Protein AF-A0A172WFV2-F1 (afdb_monomer)

Organism: NCBI:txid1712654

Solvent-accessible surface area (backbone atoms only — not comparable to full-atom values): 12738 Å² total; per-residue (Å²): 132,65,70,70,59,56,52,52,51,51,51,51,45,55,50,48,55,51,51,24,52,50,29,42,50,51,17,50,52,41,37,54,49,29,55,52,52,41,52,53,44,52,54,52,38,52,53,46,53,53,48,44,52,52,50,52,51,52,48,53,52,52,52,50,53,54,58,61,46,54,65,48,51,56,54,46,53,52,48,54,53,54,50,52,52,49,51,54,49,51,54,49,50,44,54,50,28,54,48,48,28,50,52,19,51,51,47,27,53,54,19,49,54,42,28,54,51,15,58,71,52,43,83,83,12,51,71,52,26,57,52,18,50,50,47,26,52,53,16,52,52,43,31,52,52,25,47,52,52,40,58,51,49,52,54,53,52,62,60,48,52,66,54,52,54,53,56,58,52,47,57,54,52,50,52,50,53,55,51,51,53,53,52,49,52,52,50,52,54,52,43,53,52,48,54,50,51,43,53,52,41,54,52,51,45,53,52,35,54,51,45,37,51,50,18,54,51,32,40,54,48,22,56,50,42,53,53,50,46,53,51,50,53,49,51,49,53,50,52,53,52,51,46,53,51,54,52,51,57,57,64,73,75,111

Nearest PDB structures (foldseek):
  3ja6-assembly1_H  TM=7.918E-01  e=2.236E-08  Escherichia coli
  3zx6-assembly1_A  TM=4.125E-01  e=7.761E-07  Archaeoglobus fulgidus DSM 4304
  8c5v-assembly1_I  TM=5.162E-01  e=1.574E-05  Escherichia coli
  5nnv-assembly1_A  TM=5.892E-01  e=3.050E-03  Bacillus subtilis subsp. subtilis str. 168
  5xg2-assembly1_A  TM=3.521E-01  e=4.023E-02  Pyrococcus yayanosii CH1

InterPro domains:
  IPR004089 Methyl-accepting chemotaxis protein (MCP) signalling domain [PF00015] (81-206)
  IPR004089 Methyl-accepting chemotaxis protein (MCP) signalling domain [PS50111] (1-236)
  IPR004089 Methyl-accepting chemotaxis protein (MCP) signalling domain [SM00283] (4-240)
  IPR004090 Chemotaxis methyl-accepting receptor [PR00260] (99-126)
  IPR004090 Chemotaxis methyl-accepting receptor [PR00260] (128-157)
  IPR004090 Chemotaxis methyl-accepting receptor [PR00260] (175-204)

Structure (mmCIF, N/CA/C/O backbone):
data_AF-A0A172WFV2-F1
#
_entry.id   AF-A0A172WFV2-F1
#
loop_
_atom_site.group_PDB
_atom_site.id
_atom_site.type_symbol
_atom_site.label_atom_id
_atom_site.label_alt_id
_atom_site.label_comp_id
_atom_site.label_asym_id
_atom_site.label_entity_id
_atom_site.label_seq_id
_atom_site.pdbx_PDB_ins_code
_atom_site.Cartn_x
_atom_site.Cartn_y
_atom_site.Cartn_z
_atom_site.occupancy
_atom_site.B_iso_or_equiv
_atom_site.auth_seq_id
_atom_site.auth_comp_id
_atom_site.auth_asym_id
_atom_site.auth_atom_id
_atom_site.pdbx_PDB_model_num
ATOM 1 N N . MET A 1 1 ? 50.114 0.450 -76.246 1.00 56.53 1 MET A N 1
ATOM 2 C CA . MET A 1 1 ? 49.373 0.124 -74.987 1.00 56.53 1 MET A CA 1
ATOM 3 C C . MET A 1 1 ? 48.046 -0.605 -75.302 1.00 56.53 1 MET A C 1
ATOM 5 O O . MET A 1 1 ? 47.539 -0.381 -76.385 1.00 56.53 1 MET A O 1
ATOM 9 N N . ASN A 1 2 ? 47.486 -1.511 -74.472 1.00 68.94 2 ASN A N 1
ATOM 10 C CA . ASN A 1 2 ? 46.313 -2.347 -74.862 1.00 68.94 2 ASN A CA 1
ATOM 11 C C . ASN A 1 2 ? 44.978 -1.820 -74.273 1.00 68.94 2 ASN A C 1
ATOM 13 O O . ASN A 1 2 ? 44.903 -1.597 -73.063 1.00 68.94 2 ASN A O 1
ATOM 17 N N . ILE A 1 3 ? 43.932 -1.679 -75.107 1.00 79.12 3 ILE A N 1
ATOM 18 C CA . ILE A 1 3 ? 42.551 -1.228 -74.786 1.00 79.12 3 ILE A CA 1
ATOM 19 C C . ILE A 1 3 ? 42.017 -1.834 -73.480 1.00 79.12 3 ILE A C 1
ATOM 21 O O . ILE A 1 3 ? 41.390 -1.152 -72.671 1.00 79.12 3 ILE A O 1
ATOM 25 N N . ARG A 1 4 ? 42.363 -3.096 -73.216 1.00 80.94 4 ARG A N 1
ATOM 26 C CA . ARG A 1 4 ? 41.989 -3.839 -72.006 1.00 80.94 4 ARG A CA 1
ATOM 27 C C . ARG A 1 4 ? 42.354 -3.132 -70.689 1.00 80.94 4 ARG A C 1
ATOM 29 O O . ARG A 1 4 ? 41.661 -3.307 -69.690 1.00 80.94 4 ARG A O 1
ATOM 36 N N . ASN A 1 5 ? 43.435 -2.348 -70.652 1.00 82.00 5 ASN A N 1
ATOM 37 C CA . ASN A 1 5 ? 43.827 -1.590 -69.455 1.00 82.00 5 ASN A CA 1
ATOM 38 C C . ASN A 1 5 ? 42.960 -0.337 -69.256 1.00 82.00 5 ASN A C 1
ATOM 40 O O . ASN A 1 5 ? 42.629 -0.006 -68.118 1.00 82.00 5 ASN A O 1
ATOM 44 N N . ILE A 1 6 ? 42.552 0.318 -70.348 1.00 83.75 6 ILE A N 1
ATOM 45 C CA . ILE A 1 6 ? 41.630 1.463 -70.327 1.00 83.75 6 ILE A CA 1
ATOM 46 C C . ILE A 1 6 ? 40.243 0.999 -69.867 1.00 83.75 6 ILE A C 1
ATOM 48 O O . ILE A 1 6 ? 39.640 1.633 -69.004 1.00 83.75 6 ILE A O 1
ATOM 52 N N . GLU A 1 7 ? 39.768 -0.147 -70.361 1.00 85.25 7 GLU A N 1
ATOM 53 C CA . GLU A 1 7 ? 38.500 -0.747 -69.924 1.00 85.25 7 GLU A CA 1
ATOM 54 C C . GLU A 1 7 ? 38.506 -1.094 -68.432 1.00 85.25 7 GLU A C 1
ATOM 56 O O . GLU A 1 7 ? 37.572 -0.739 -67.712 1.00 85.25 7 GLU A O 1
ATOM 61 N N . LYS A 1 8 ? 39.579 -1.725 -67.932 1.00 87.62 8 LYS A N 1
ATOM 62 C CA . LYS A 1 8 ? 39.733 -2.021 -66.497 1.00 87.62 8 LYS A CA 1
ATOM 63 C C . LYS A 1 8 ? 39.726 -0.753 -65.642 1.00 87.62 8 LYS A C 1
ATOM 65 O O . LYS A 1 8 ? 39.035 -0.718 -64.626 1.00 87.62 8 LYS A O 1
ATOM 70 N N . ALA A 1 9 ? 40.461 0.283 -66.049 1.00 86.88 9 ALA A N 1
ATOM 71 C CA . ALA A 1 9 ? 40.500 1.555 -65.331 1.00 86.88 9 ALA A CA 1
ATOM 72 C C . ALA A 1 9 ? 39.132 2.261 -65.340 1.00 86.88 9 ALA A C 1
ATOM 74 O O . ALA A 1 9 ? 38.692 2.760 -64.306 1.00 86.88 9 ALA A O 1
ATOM 75 N N . SER A 1 10 ? 38.423 2.243 -66.473 1.00 88.75 10 SER A N 1
ATOM 76 C CA . SER A 1 10 ? 37.073 2.807 -66.601 1.00 88.75 10 SER A CA 1
ATOM 77 C C . SER A 1 10 ? 36.051 2.048 -65.746 1.00 88.75 10 SER A C 1
ATOM 79 O O . SER A 1 10 ? 35.245 2.659 -65.043 1.00 88.75 10 SER A O 1
ATOM 81 N N . SER A 1 11 ? 36.143 0.715 -65.700 1.00 90.81 11 SER A N 1
ATOM 82 C CA . SER A 1 11 ? 35.334 -0.113 -64.799 1.00 90.81 11 SER A CA 1
ATOM 83 C C . SER A 1 11 ? 35.618 0.192 -63.323 1.00 90.81 11 SER A C 1
ATOM 85 O O . SER A 1 11 ? 34.681 0.309 -62.532 1.00 90.81 11 SER A O 1
ATOM 87 N N . ALA A 1 12 ? 36.889 0.351 -62.938 1.00 88.81 12 ALA A N 1
ATOM 88 C CA . ALA A 1 12 ? 37.275 0.713 -61.573 1.00 88.81 12 ALA A CA 1
ATOM 89 C C . ALA A 1 12 ? 36.764 2.112 -61.181 1.00 88.81 12 ALA A C 1
ATOM 91 O O . ALA A 1 12 ? 36.244 2.288 -60.078 1.00 88.81 12 ALA A O 1
ATOM 92 N N . LEU A 1 13 ? 36.832 3.083 -62.101 1.00 92.25 13 LEU A N 1
ATOM 93 C CA . LEU A 1 13 ? 36.257 4.419 -61.930 1.00 92.25 13 LEU A CA 1
ATOM 94 C C . LEU A 1 13 ? 34.738 4.345 -61.715 1.00 92.25 13 LEU A C 1
ATOM 96 O O . LEU A 1 13 ? 34.218 4.929 -60.767 1.00 92.25 13 LEU A O 1
ATOM 100 N N . ALA A 1 14 ? 34.020 3.586 -62.547 1.00 91.38 14 ALA A N 1
ATOM 101 C CA . ALA A 1 14 ? 32.575 3.410 -62.408 1.00 91.38 14 ALA A CA 1
ATOM 102 C C . ALA A 1 14 ? 32.196 2.793 -61.050 1.00 91.38 14 ALA A C 1
ATOM 104 O O . ALA A 1 14 ? 31.242 3.238 -60.406 1.00 91.38 14 ALA A O 1
ATOM 105 N N . GLN A 1 15 ? 32.960 1.802 -60.580 1.00 92.25 15 GLN A N 1
ATOM 106 C CA . GLN A 1 15 ? 32.756 1.196 -59.266 1.00 92.25 15 GLN A CA 1
ATOM 107 C C . GLN A 1 15 ? 33.051 2.178 -58.123 1.00 92.25 15 GLN A C 1
ATOM 109 O O . GLN A 1 15 ? 32.252 2.284 -57.194 1.00 92.25 15 GLN A O 1
ATOM 114 N N . SER A 1 16 ? 34.147 2.937 -58.193 1.00 92.88 16 SER A N 1
ATOM 115 C CA . SER A 1 16 ? 34.485 3.938 -57.174 1.00 92.88 16 SER A CA 1
ATOM 116 C C . SER A 1 16 ? 33.446 5.066 -57.096 1.00 92.88 16 SER A C 1
ATOM 118 O O . SER A 1 16 ? 33.062 5.474 -55.997 1.00 92.88 16 SER A O 1
ATOM 120 N N . VAL A 1 17 ? 32.906 5.526 -58.231 1.00 93.25 17 VAL A N 1
ATOM 121 C CA . VAL A 1 17 ? 31.804 6.504 -58.252 1.00 93.25 17 VAL A CA 1
ATOM 122 C C . VAL A 1 17 ? 30.568 5.956 -57.531 1.00 93.25 17 VAL A C 1
ATOM 124 O O . VAL A 1 17 ? 29.958 6.684 -56.747 1.00 93.25 17 VAL A O 1
ATOM 127 N N . ARG A 1 18 ? 30.228 4.672 -57.726 1.00 92.31 18 ARG A N 1
ATOM 128 C CA . ARG A 1 18 ? 29.135 4.014 -56.983 1.00 92.31 18 ARG A CA 1
ATOM 129 C C . ARG A 1 18 ? 29.420 3.962 -55.479 1.00 92.31 18 ARG A C 1
ATOM 131 O O . ARG A 1 18 ? 28.548 4.325 -54.694 1.00 92.31 18 ARG A O 1
ATOM 138 N N . ILE A 1 19 ? 30.640 3.585 -55.080 1.00 92.31 19 ILE A N 1
ATOM 139 C CA . ILE A 1 19 ? 31.064 3.543 -53.668 1.00 92.31 19 ILE A CA 1
ATOM 140 C C . ILE A 1 19 ? 30.971 4.930 -53.022 1.00 92.31 19 ILE A C 1
ATOM 142 O O . ILE A 1 19 ? 30.481 5.040 -51.900 1.00 92.31 19 ILE A O 1
ATOM 146 N N . LYS A 1 20 ? 31.387 5.996 -53.720 1.00 94.25 20 LYS A N 1
ATOM 147 C CA . LYS A 1 20 ? 31.255 7.382 -53.243 1.00 94.25 20 LYS A CA 1
ATOM 148 C C . LYS A 1 20 ? 29.798 7.738 -52.954 1.00 94.25 20 LYS A C 1
ATOM 150 O O . LYS A 1 20 ? 29.507 8.262 -51.880 1.00 94.25 20 LYS A O 1
ATOM 155 N N . THR A 1 21 ? 28.905 7.503 -53.918 1.00 92.81 21 THR A N 1
ATOM 156 C CA . THR A 1 21 ? 27.480 7.837 -53.778 1.00 92.81 21 THR A CA 1
ATOM 157 C C . THR A 1 21 ? 26.866 7.073 -52.611 1.00 92.81 21 THR A C 1
ATOM 159 O O . THR A 1 21 ? 26.288 7.697 -51.727 1.00 92.81 21 THR A O 1
ATOM 162 N N . SER A 1 22 ? 27.106 5.761 -52.545 1.00 94.19 22 SER A N 1
ATOM 163 C CA . SER A 1 22 ? 26.646 4.917 -51.440 1.00 94.19 22 SER A CA 1
ATOM 164 C C . SER A 1 22 ? 27.211 5.371 -50.089 1.00 94.19 22 SER A C 1
ATOM 166 O O . SER A 1 22 ? 26.458 5.502 -49.136 1.00 94.19 22 SER A O 1
ATOM 168 N N . SER A 1 23 ? 28.499 5.723 -50.003 1.00 93.88 23 SER A N 1
ATOM 169 C CA . SER A 1 23 ? 29.115 6.206 -48.754 1.00 93.88 23 SER A CA 1
ATOM 170 C C . SER A 1 23 ? 28.521 7.536 -48.277 1.00 93.88 23 SER A C 1
ATOM 172 O O . SER A 1 23 ? 28.349 7.732 -47.074 1.00 93.88 23 SER A O 1
ATOM 174 N N . ARG A 1 24 ? 28.183 8.455 -49.198 1.00 94.06 24 ARG A N 1
ATOM 175 C CA . ARG A 1 24 ? 27.477 9.705 -48.855 1.00 94.06 24 ARG A CA 1
ATOM 176 C C . ARG A 1 24 ? 26.067 9.440 -48.351 1.00 94.06 24 ARG A C 1
ATOM 178 O O . ARG A 1 24 ? 25.656 10.061 -47.377 1.00 94.06 24 ARG A O 1
ATOM 185 N N . GLU A 1 25 ? 25.350 8.541 -49.010 1.00 95.00 25 GLU A N 1
ATOM 186 C CA . GLU A 1 25 ? 23.991 8.171 -48.628 1.00 95.00 25 GLU A CA 1
ATOM 187 C C . GLU A 1 25 ? 23.973 7.484 -47.257 1.00 95.00 25 GLU A C 1
ATOM 189 O O . GLU A 1 25 ? 23.263 7.935 -46.363 1.00 95.00 25 GLU A O 1
ATOM 194 N N . SER A 1 26 ? 24.850 6.499 -47.028 1.00 94.44 26 SER A N 1
ATOM 195 C CA . SER A 1 26 ? 25.011 5.849 -45.724 1.00 94.44 26 SER A CA 1
ATOM 19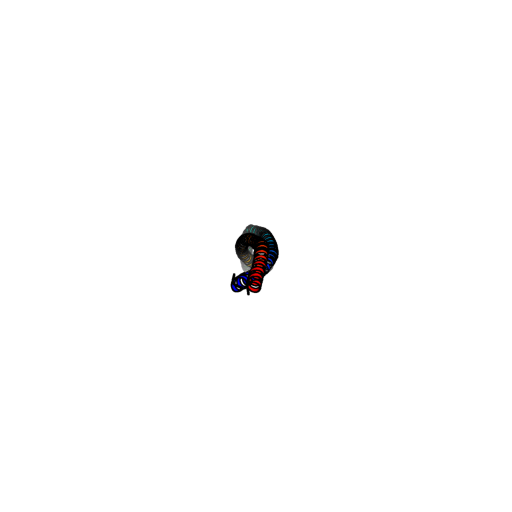6 C C . SER A 1 26 ? 25.416 6.832 -44.627 1.00 94.44 26 SER A C 1
ATOM 198 O O . SER A 1 26 ? 24.863 6.776 -43.537 1.00 94.44 26 SER A O 1
ATOM 200 N N . SER A 1 27 ? 26.341 7.758 -44.901 1.00 96.19 27 SER A N 1
ATOM 201 C CA . SER A 1 27 ? 26.727 8.807 -43.946 1.00 96.19 27 SER A CA 1
ATOM 202 C C . SER A 1 27 ? 25.530 9.664 -43.525 1.00 96.19 27 SER A C 1
ATOM 204 O O . SER A 1 27 ? 25.330 9.889 -42.333 1.00 96.19 27 SER A O 1
ATOM 206 N N . LYS A 1 28 ? 24.710 10.099 -44.490 1.00 95.25 28 LYS A N 1
ATOM 207 C CA . LYS A 1 28 ? 23.509 10.894 -44.219 1.00 95.25 28 LYS A CA 1
ATOM 208 C C . LYS A 1 28 ? 22.493 10.106 -43.387 1.00 95.25 28 LYS A C 1
ATOM 210 O O . LYS A 1 28 ? 22.051 10.611 -42.364 1.00 95.25 28 LYS A O 1
ATOM 215 N N . ILE A 1 29 ? 22.194 8.867 -43.786 1.00 95.56 29 ILE A N 1
ATOM 216 C CA . ILE A 1 29 ? 21.246 7.992 -43.080 1.00 95.56 29 ILE A CA 1
ATOM 217 C C . ILE A 1 29 ? 21.707 7.730 -41.643 1.00 95.56 29 ILE A C 1
ATOM 219 O O . ILE A 1 29 ? 20.910 7.848 -40.720 1.00 95.56 29 ILE A O 1
ATOM 223 N N . ILE A 1 30 ? 22.988 7.404 -41.434 1.00 95.56 30 ILE A N 1
ATOM 224 C CA . ILE A 1 30 ? 23.522 7.151 -40.088 1.00 95.56 30 ILE A CA 1
ATOM 225 C C . ILE A 1 30 ? 23.432 8.414 -39.231 1.00 95.56 30 ILE A C 1
ATOM 227 O O . ILE A 1 30 ? 23.053 8.306 -38.073 1.00 95.56 30 ILE A O 1
ATOM 231 N N . SER A 1 31 ? 23.746 9.590 -39.783 1.00 94.94 31 SER A N 1
ATOM 232 C CA . SER A 1 31 ? 23.660 10.853 -39.040 1.00 94.94 31 SER A CA 1
ATOM 233 C C . SER A 1 31 ? 22.222 11.182 -38.637 1.00 94.94 31 SER A C 1
ATOM 235 O O . SER A 1 31 ? 21.973 11.497 -37.480 1.00 94.94 31 SER A O 1
ATOM 237 N N . GLU A 1 32 ? 21.269 11.069 -39.566 1.00 94.19 32 GLU A N 1
ATOM 238 C CA . GLU A 1 32 ? 19.852 11.342 -39.293 1.00 94.19 32 GLU A CA 1
ATO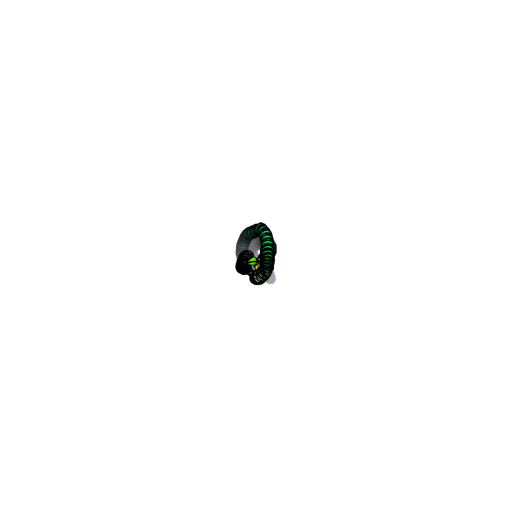M 239 C C . GLU A 1 32 ? 19.275 10.354 -38.269 1.00 94.19 32 GLU A C 1
ATOM 241 O O . GLU A 1 32 ? 18.600 10.765 -37.325 1.00 94.19 32 GLU A O 1
ATOM 246 N N . LEU A 1 33 ? 19.586 9.059 -38.405 1.00 94.12 33 LEU A N 1
ATOM 247 C CA . LEU A 1 33 ? 19.167 8.042 -37.438 1.00 94.12 33 LEU A CA 1
ATOM 248 C C . LEU A 1 33 ? 19.818 8.251 -36.069 1.00 94.12 33 LEU A C 1
ATOM 250 O O . LEU A 1 33 ? 19.138 8.116 -35.058 1.00 94.12 33 LEU A O 1
ATOM 254 N N . ALA A 1 34 ? 21.109 8.581 -36.016 1.00 94.38 34 ALA A N 1
ATOM 255 C CA . ALA A 1 34 ? 21.803 8.839 -34.760 1.00 94.38 34 ALA A CA 1
ATOM 256 C C . ALA A 1 34 ? 21.175 10.022 -34.014 1.00 94.38 34 ALA A C 1
ATOM 258 O O . ALA A 1 34 ? 20.891 9.908 -32.823 1.00 94.38 34 ALA A O 1
ATOM 259 N N . ASP A 1 35 ? 20.885 11.122 -34.708 1.00 92.25 35 ASP A N 1
ATOM 260 C CA . ASP A 1 35 ? 20.257 12.290 -34.092 1.00 92.25 35 ASP A CA 1
ATOM 261 C C . ASP A 1 35 ? 18.833 11.970 -33.600 1.00 92.25 35 ASP A C 1
ATOM 263 O O . ASP A 1 35 ? 18.474 12.322 -32.474 1.00 92.25 35 ASP A O 1
ATOM 267 N N . GLN A 1 36 ? 18.043 11.230 -34.389 1.00 94.12 36 GLN A N 1
ATOM 268 C CA . GLN A 1 36 ? 16.691 10.817 -34.000 1.00 94.12 36 GLN A CA 1
ATOM 269 C C . GLN A 1 36 ? 16.695 9.880 -32.782 1.00 94.12 36 GLN A C 1
ATOM 271 O O . GLN A 1 36 ? 15.946 10.107 -31.830 1.00 94.12 36 GLN A O 1
ATOM 276 N N . ILE A 1 37 ? 17.529 8.835 -32.796 1.00 93.56 37 ILE A N 1
ATOM 277 C CA . ILE A 1 37 ? 17.627 7.876 -31.689 1.00 93.56 37 ILE A CA 1
ATOM 278 C C . ILE A 1 37 ? 18.155 8.597 -30.442 1.00 93.56 37 ILE A C 1
ATOM 280 O O . ILE A 1 37 ? 17.588 8.437 -29.366 1.00 93.56 37 ILE A O 1
ATOM 284 N N . SER A 1 38 ? 19.174 9.456 -30.570 1.00 94.25 38 SER A N 1
ATOM 285 C CA . SER A 1 38 ? 19.693 10.220 -29.428 1.00 94.25 38 SER A CA 1
ATOM 286 C C . SER A 1 38 ? 18.614 11.094 -28.790 1.00 94.25 38 SER A C 1
ATOM 288 O O . SER A 1 38 ? 18.567 11.178 -27.565 1.00 94.25 38 SER A O 1
ATOM 290 N N . GLY A 1 39 ? 17.759 11.736 -29.591 1.00 92.94 39 GLY A N 1
ATOM 291 C CA . GLY A 1 39 ? 16.642 12.531 -29.080 1.00 92.94 39 GLY A CA 1
ATOM 292 C C . GLY A 1 39 ? 15.659 11.693 -28.262 1.00 92.94 39 GLY A C 1
ATOM 293 O O . GLY A 1 39 ? 15.339 12.062 -27.135 1.00 92.94 39 GLY A O 1
ATOM 294 N N . GLN A 1 40 ? 15.253 10.531 -28.786 1.00 94.69 40 GLN A N 1
ATOM 295 C CA . GLN A 1 40 ? 14.329 9.621 -28.096 1.00 94.69 40 GLN A CA 1
ATOM 296 C C . GLN A 1 40 ? 14.899 9.087 -26.777 1.00 94.69 40 GLN A C 1
ATOM 298 O O . GLN A 1 40 ? 14.190 9.036 -25.778 1.00 94.69 40 GLN A O 1
ATOM 303 N N . PHE A 1 41 ? 16.178 8.705 -26.752 1.00 94.44 41 PHE A N 1
ATOM 304 C CA . PHE A 1 41 ? 16.828 8.205 -25.537 1.00 94.44 41 PHE A CA 1
ATOM 305 C C . PHE A 1 41 ? 16.956 9.293 -24.462 1.00 94.44 41 PHE A C 1
ATOM 307 O O . PHE A 1 41 ? 16.733 9.023 -23.285 1.00 94.44 41 PHE A O 1
ATOM 314 N N . LEU A 1 42 ? 17.251 10.539 -24.850 1.00 93.31 42 LEU A N 1
ATOM 315 C CA . LEU A 1 42 ? 17.289 11.664 -23.910 1.00 93.31 42 LEU A CA 1
ATOM 316 C C . LEU A 1 42 ? 15.903 11.973 -23.328 1.00 93.31 42 LEU A C 1
ATOM 318 O O . LEU A 1 42 ? 15.784 12.172 -22.121 1.00 93.31 42 LEU A O 1
ATOM 322 N N . GLU A 1 43 ? 14.860 11.974 -24.161 1.00 95.44 43 GLU A N 1
ATOM 323 C CA . GLU A 1 43 ? 13.475 12.180 -23.720 1.00 95.44 43 GLU A CA 1
ATOM 324 C C . GLU A 1 43 ? 13.010 11.058 -22.778 1.00 95.44 43 GLU A C 1
ATOM 326 O O . GLU A 1 43 ? 12.479 11.329 -21.699 1.00 95.44 43 GLU A O 1
ATOM 331 N N . ASN A 1 44 ? 13.289 9.799 -23.130 1.00 95.06 44 ASN A N 1
ATOM 332 C CA . ASN A 1 44 ? 13.012 8.651 -22.270 1.00 95.06 44 ASN A CA 1
ATOM 333 C C . ASN A 1 44 ? 13.742 8.757 -20.928 1.00 95.06 44 ASN A C 1
ATOM 335 O O . ASN A 1 44 ? 13.134 8.515 -19.886 1.00 95.06 44 ASN A O 1
ATOM 339 N N . ASN A 1 45 ? 15.018 9.151 -20.933 1.00 95.44 45 ASN A N 1
ATOM 340 C CA . ASN A 1 45 ? 15.788 9.288 -19.701 1.00 95.44 45 ASN A CA 1
ATOM 341 C C . ASN A 1 45 ? 15.226 10.399 -18.796 1.00 95.44 45 ASN A C 1
ATOM 343 O O . ASN A 1 45 ? 15.110 10.213 -17.587 1.00 95.44 45 ASN A O 1
ATOM 347 N N . MET A 1 46 ? 14.786 11.524 -19.374 1.00 95.81 46 MET A N 1
ATOM 348 C CA . MET A 1 46 ? 14.097 12.577 -18.617 1.00 95.81 46 MET A CA 1
ATOM 349 C C . MET A 1 46 ? 12.812 12.064 -17.952 1.00 95.81 46 MET A C 1
ATOM 351 O O . MET A 1 46 ? 12.592 12.337 -16.773 1.00 95.81 46 MET A O 1
ATOM 355 N N . MET A 1 47 ? 11.994 11.283 -18.668 1.00 97.00 47 MET A N 1
ATOM 356 C CA . MET A 1 47 ? 10.785 10.675 -18.095 1.00 97.00 47 MET A CA 1
ATOM 357 C C . MET A 1 47 ? 11.105 9.673 -16.977 1.00 97.00 47 MET A C 1
ATOM 359 O O . MET A 1 47 ? 10.381 9.606 -15.984 1.00 97.00 47 MET A O 1
ATOM 363 N N . ILE A 1 48 ? 12.180 8.891 -17.114 1.00 96.88 48 ILE A N 1
ATOM 364 C CA . ILE A 1 48 ? 12.624 7.950 -16.074 1.00 96.88 48 ILE A CA 1
ATOM 365 C C . ILE A 1 48 ? 13.015 8.705 -14.802 1.00 96.88 48 ILE A C 1
ATOM 367 O O . ILE A 1 48 ? 12.537 8.351 -13.725 1.00 96.88 48 ILE A O 1
ATOM 371 N N . ILE A 1 49 ? 13.818 9.765 -14.923 1.00 95.88 49 ILE A N 1
ATOM 372 C CA . ILE A 1 49 ? 14.230 10.598 -13.784 1.00 95.88 49 ILE A CA 1
ATOM 373 C C . ILE A 1 49 ? 13.004 11.215 -13.097 1.00 95.88 49 ILE A C 1
ATOM 375 O O . ILE A 1 49 ? 12.873 11.121 -11.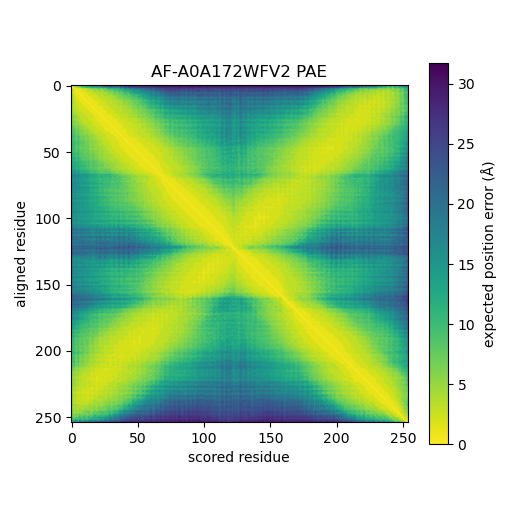877 1.00 95.88 49 ILE A O 1
ATOM 379 N N . GLU A 1 50 ? 12.060 11.763 -13.867 1.00 97.19 50 GLU A N 1
ATOM 380 C CA . GLU A 1 50 ? 10.810 12.307 -13.320 1.00 97.19 50 GLU A CA 1
ATOM 381 C C . GLU A 1 50 ? 9.993 11.233 -12.575 1.00 97.19 50 GLU A C 1
ATOM 383 O O . GLU A 1 50 ? 9.435 11.487 -11.503 1.00 97.19 50 GLU A O 1
ATOM 388 N N . ASN A 1 51 ? 9.930 10.009 -13.106 1.00 96.44 51 ASN A N 1
ATOM 389 C CA . ASN A 1 51 ? 9.244 8.899 -12.447 1.00 96.44 51 ASN A CA 1
ATOM 390 C C . ASN A 1 51 ? 9.937 8.483 -11.143 1.00 96.44 51 ASN A C 1
ATOM 392 O O . ASN A 1 51 ? 9.245 8.223 -10.158 1.00 96.44 51 ASN A O 1
ATOM 396 N N . ILE A 1 52 ? 11.272 8.462 -11.098 1.00 96.44 52 ILE A N 1
ATOM 397 C CA . ILE A 1 52 ? 12.036 8.195 -9.868 1.00 96.44 52 ILE A CA 1
ATOM 398 C C . ILE A 1 52 ? 11.725 9.259 -8.806 1.00 96.44 52 ILE A C 1
ATOM 400 O O . ILE A 1 52 ? 11.473 8.920 -7.648 1.00 96.44 52 ILE A O 1
ATOM 404 N N . GLU A 1 53 ? 11.678 10.540 -9.184 1.00 96.19 53 GLU A N 1
ATOM 405 C CA . GLU A 1 53 ? 11.316 11.627 -8.266 1.00 96.19 53 GLU A CA 1
ATOM 406 C C . GLU A 1 53 ? 9.890 11.466 -7.718 1.00 96.19 53 GLU A C 1
ATOM 408 O O . GLU A 1 53 ? 9.677 11.554 -6.503 1.00 96.19 53 GLU A O 1
ATOM 413 N N . LYS A 1 54 ? 8.918 11.153 -8.586 1.00 96.00 54 LYS A N 1
ATOM 414 C CA . LYS A 1 54 ? 7.529 10.883 -8.179 1.00 96.00 54 LYS A CA 1
ATOM 415 C C . LYS A 1 54 ? 7.432 9.691 -7.229 1.00 96.00 54 LYS A C 1
ATOM 417 O O . LYS A 1 54 ? 6.766 9.791 -6.199 1.00 96.00 54 LYS A O 1
ATOM 422 N N . LEU A 1 55 ? 8.111 8.581 -7.530 1.00 95.94 55 LEU A N 1
ATOM 423 C CA . LEU A 1 55 ? 8.144 7.407 -6.651 1.00 95.94 55 LEU A CA 1
ATOM 424 C C . LEU A 1 55 ? 8.779 7.740 -5.300 1.00 95.94 55 LEU A C 1
ATOM 426 O O . LEU A 1 55 ? 8.253 7.341 -4.264 1.00 95.94 55 LEU A O 1
ATOM 430 N N . SER A 1 56 ? 9.856 8.528 -5.287 1.00 94.94 56 SER A N 1
ATOM 431 C CA . SER A 1 56 ? 10.495 9.006 -4.058 1.00 94.94 56 SER A CA 1
ATOM 432 C C . SER A 1 56 ? 9.542 9.826 -3.185 1.00 94.94 56 SER A C 1
ATOM 434 O O . SER A 1 56 ? 9.464 9.614 -1.968 1.00 94.94 56 SER A O 1
ATOM 436 N N . GLN A 1 57 ? 8.746 10.710 -3.795 1.00 95.88 57 GLN A N 1
ATOM 437 C CA . GLN A 1 57 ? 7.720 11.463 -3.078 1.00 95.88 57 GLN A CA 1
ATOM 438 C C . GLN A 1 57 ? 6.636 10.543 -2.499 1.00 95.88 57 GLN A C 1
ATOM 440 O O . GLN A 1 57 ? 6.344 10.635 -1.304 1.00 95.88 57 GLN A O 1
ATOM 445 N N . VAL A 1 58 ? 6.090 9.626 -3.304 1.00 94.94 58 VAL A N 1
ATOM 446 C CA . VAL A 1 58 ? 5.075 8.660 -2.851 1.00 94.94 58 VAL A CA 1
ATOM 447 C C . VAL A 1 58 ? 5.615 7.811 -1.700 1.00 94.94 58 VAL A C 1
ATOM 449 O O . VAL A 1 58 ? 4.964 7.695 -0.666 1.00 94.94 58 VAL A O 1
ATOM 452 N N . MET A 1 59 ? 6.840 7.289 -1.807 1.00 94.62 59 MET A N 1
ATOM 453 C CA . MET A 1 59 ? 7.480 6.526 -0.728 1.00 94.62 59 MET A CA 1
ATOM 454 C C . MET A 1 59 ? 7.574 7.322 0.573 1.00 94.62 59 MET A C 1
ATOM 456 O O . MET A 1 59 ? 7.359 6.774 1.655 1.00 94.62 59 MET A O 1
ATOM 460 N N . LYS A 1 60 ? 7.905 8.614 0.492 1.00 94.56 60 LYS A N 1
ATOM 461 C CA . LYS A 1 60 ? 7.991 9.485 1.667 1.00 94.56 60 LYS A CA 1
ATOM 462 C C . LYS A 1 60 ? 6.626 9.670 2.330 1.00 94.56 60 LYS A C 1
ATOM 464 O O . LYS A 1 60 ? 6.543 9.628 3.559 1.00 94.56 60 LYS A O 1
ATOM 469 N N . GLU A 1 61 ? 5.576 9.857 1.537 1.00 95.00 61 GLU A N 1
ATOM 470 C CA . GLU A 1 61 ? 4.199 9.970 2.027 1.00 95.00 61 GLU A CA 1
ATOM 471 C C . GLU A 1 61 ? 3.723 8.660 2.668 1.00 95.00 61 GLU A C 1
ATOM 473 O O . GLU A 1 61 ? 3.223 8.684 3.793 1.00 95.00 61 GLU A O 1
ATOM 478 N N . LEU A 1 62 ? 3.974 7.513 2.029 1.00 93.88 62 LEU A N 1
ATOM 479 C CA . LEU A 1 62 ? 3.606 6.198 2.561 1.00 93.88 62 LEU A CA 1
ATOM 480 C C . LEU A 1 62 ? 4.352 5.858 3.856 1.00 93.88 62 LEU A C 1
ATOM 482 O O . LEU A 1 62 ? 3.734 5.409 4.820 1.00 93.88 62 LEU A O 1
ATOM 486 N N . LYS A 1 63 ? 5.663 6.128 3.931 1.00 92.62 63 LYS A N 1
ATOM 487 C CA . LYS A 1 63 ? 6.436 5.946 5.171 1.00 92.62 63 LYS A CA 1
ATOM 488 C C . LYS A 1 63 ? 5.909 6.826 6.295 1.00 92.62 63 LYS A C 1
ATOM 490 O O . LYS A 1 63 ? 5.789 6.369 7.429 1.00 92.62 63 LYS A O 1
ATOM 495 N N . ARG A 1 64 ? 5.582 8.086 5.998 1.00 93.38 64 ARG A N 1
ATOM 496 C CA . ARG A 1 64 ? 4.988 8.989 6.987 1.00 93.38 64 ARG A CA 1
ATOM 497 C C . ARG A 1 64 ? 3.656 8.447 7.493 1.00 93.38 64 ARG A C 1
ATOM 499 O O . ARG A 1 64 ? 3.475 8.362 8.703 1.00 93.38 64 ARG A O 1
ATOM 506 N N . PHE A 1 65 ? 2.773 8.046 6.584 1.00 91.19 65 PHE A N 1
ATOM 507 C CA . PHE A 1 65 ? 1.496 7.431 6.925 1.00 91.19 65 PHE A CA 1
ATOM 508 C C . PHE A 1 65 ? 1.695 6.202 7.825 1.00 91.19 65 PHE A C 1
ATOM 510 O O . PHE A 1 65 ? 1.106 6.125 8.898 1.00 91.19 65 PHE A O 1
ATOM 517 N N . GLN A 1 66 ? 2.607 5.294 7.468 1.00 89.94 66 GLN A N 1
ATOM 518 C CA . GLN A 1 66 ? 2.917 4.107 8.270 1.00 89.94 66 GLN A CA 1
ATOM 519 C C . GLN A 1 66 ? 3.406 4.459 9.689 1.00 89.94 66 GLN A C 1
ATOM 521 O O . GLN A 1 66 ? 2.975 3.846 10.667 1.00 89.94 66 GLN A O 1
ATOM 526 N N . MET A 1 67 ? 4.269 5.473 9.828 1.00 89.88 67 MET A N 1
ATOM 527 C CA . MET A 1 67 ? 4.738 5.940 11.139 1.00 89.88 67 MET A CA 1
ATOM 528 C C . MET A 1 67 ? 3.618 6.541 11.995 1.00 89.88 67 MET A C 1
ATOM 530 O O . MET A 1 67 ? 3.659 6.410 13.217 1.00 89.88 67 MET A O 1
ATOM 534 N N . GLU A 1 68 ? 2.620 7.188 11.388 1.00 90.69 68 GLU A N 1
ATOM 535 C CA . GLU A 1 68 ? 1.472 7.761 12.106 1.00 90.69 68 GLU A CA 1
ATOM 536 C C . GLU A 1 68 ? 0.557 6.669 12.702 1.00 90.69 68 GLU A C 1
ATOM 538 O O . GLU A 1 68 ? -0.045 6.879 13.761 1.00 90.69 68 GLU A O 1
ATOM 543 N N . PHE A 1 69 ? 0.522 5.474 12.099 1.00 89.38 69 PHE A N 1
ATOM 544 C CA . PHE A 1 69 ? -0.245 4.330 12.606 1.00 89.38 69 PHE A CA 1
ATOM 545 C C . PHE A 1 69 ? 0.387 3.640 13.816 1.00 89.38 69 PHE A C 1
ATOM 547 O O . PHE A 1 69 ? -0.332 3.112 14.663 1.00 89.38 69 PHE A O 1
ATOM 554 N N . LEU A 1 70 ? 1.712 3.674 13.960 1.00 86.56 70 LEU A N 1
ATOM 555 C CA . LEU A 1 70 ? 2.398 3.005 15.068 1.00 86.56 70 LEU A CA 1
ATOM 556 C C . LEU A 1 70 ? 1.909 3.461 16.465 1.00 86.56 70 LEU A C 1
ATOM 558 O O . LEU A 1 70 ? 1.492 2.611 17.257 1.00 86.56 70 LEU A O 1
ATOM 562 N N . PRO A 1 71 ? 1.872 4.769 16.795 1.00 91.19 71 PRO A N 1
ATOM 563 C CA . PRO A 1 71 ? 1.331 5.219 18.076 1.00 91.19 71 PRO A CA 1
ATOM 564 C C . PRO A 1 71 ? -0.196 5.063 18.161 1.00 91.19 71 PRO A C 1
ATOM 566 O O . PRO A 1 71 ? -0.747 5.017 19.261 1.00 91.19 71 PRO A O 1
ATOM 569 N N . PHE A 1 72 ? -0.901 4.993 17.028 1.00 90.06 72 PHE A N 1
ATOM 570 C CA . PHE A 1 72 ? -2.336 4.710 17.005 1.00 90.06 72 PHE A CA 1
ATOM 571 C C . PHE A 1 72 ? -2.627 3.268 17.442 1.00 90.06 72 PHE A C 1
ATOM 573 O O . PHE A 1 72 ? -3.470 3.083 18.318 1.00 90.06 72 PHE A O 1
ATOM 580 N N . PHE A 1 73 ? -1.877 2.277 16.945 1.00 89.44 73 PHE A N 1
ATOM 581 C CA . PHE A 1 73 ? -1.989 0.884 17.393 1.00 89.44 73 PHE A CA 1
ATOM 582 C C . PHE A 1 73 ? -1.734 0.736 18.893 1.00 89.44 73 PHE A C 1
ATOM 584 O O . PHE A 1 73 ? -2.516 0.083 19.575 1.00 89.44 73 PHE A O 1
ATOM 591 N N . GLN A 1 74 ? -0.707 1.403 19.428 1.00 90.12 74 GLN A N 1
ATOM 592 C CA . GLN A 1 74 ? -0.410 1.366 20.865 1.00 90.12 74 GLN A CA 1
ATOM 593 C C . GLN A 1 74 ? -1.566 1.914 21.711 1.00 90.12 74 GLN A C 1
ATOM 595 O O . GLN A 1 74 ? -1.969 1.299 22.697 1.00 90.12 74 GLN A O 1
ATOM 600 N N . ARG A 1 75 ? -2.137 3.065 21.325 1.00 91.69 75 ARG A N 1
ATOM 601 C CA . ARG A 1 75 ? -3.303 3.627 22.027 1.00 91.69 75 ARG A CA 1
ATOM 602 C C . ARG A 1 75 ? -4.525 2.725 21.911 1.00 91.69 75 ARG A C 1
ATOM 604 O O . ARG A 1 75 ? -5.287 2.610 22.865 1.00 91.69 75 ARG A O 1
ATOM 611 N N . PHE A 1 76 ? -4.707 2.093 20.759 1.00 90.69 76 PHE A N 1
ATOM 612 C CA . PHE A 1 76 ? -5.823 1.190 20.542 1.00 90.69 76 PHE A CA 1
ATOM 613 C C . PHE A 1 76 ? -5.707 -0.093 21.365 1.00 90.69 76 PHE A C 1
ATOM 615 O O . PHE A 1 76 ? -6.702 -0.564 21.901 1.00 90.69 76 PHE A O 1
ATOM 622 N N . GLU A 1 77 ? -4.505 -0.640 21.520 1.00 90.25 77 GLU A N 1
ATOM 623 C CA . GLU A 1 77 ? -4.264 -1.807 22.371 1.00 90.25 77 GLU A CA 1
ATOM 624 C C . GLU A 1 77 ? -4.616 -1.509 23.838 1.00 90.25 77 GLU A C 1
ATOM 626 O O . GLU A 1 77 ? -5.283 -2.307 24.501 1.00 90.25 77 GLU A O 1
ATOM 631 N N . VAL A 1 78 ? -4.252 -0.317 24.325 1.00 93.00 78 VAL A N 1
ATOM 632 C CA . VAL A 1 78 ? -4.674 0.162 25.651 1.00 93.00 78 VAL A CA 1
ATOM 633 C C . VAL A 1 78 ? -6.197 0.285 25.727 1.00 93.00 78 VAL A C 1
ATOM 635 O O . VAL A 1 78 ? -6.797 -0.241 26.664 1.00 93.00 78 VAL A O 1
ATOM 638 N N . PHE A 1 79 ? -6.832 0.899 24.725 1.00 91.50 79 PHE A N 1
ATOM 639 C CA . PHE A 1 79 ? -8.291 1.003 24.649 1.00 91.50 79 PHE A CA 1
ATOM 640 C C . PHE A 1 79 ? -8.974 -0.372 24.678 1.00 91.50 79 PHE A C 1
ATOM 642 O O . PHE A 1 79 ? -9.917 -0.569 25.438 1.00 91.50 79 PHE A O 1
ATOM 649 N N . ALA A 1 80 ? -8.483 -1.345 23.909 1.00 91.25 80 ALA A N 1
ATOM 650 C CA . ALA A 1 80 ? -9.029 -2.699 23.870 1.00 91.25 80 ALA A CA 1
ATOM 651 C C . ALA A 1 80 ? -8.942 -3.387 25.241 1.00 91.25 80 ALA A C 1
ATOM 653 O O . ALA A 1 80 ? -9.876 -4.069 25.669 1.00 91.25 80 ALA A O 1
ATOM 654 N N . LYS A 1 81 ? -7.843 -3.170 25.971 1.00 92.44 81 LYS A N 1
ATOM 655 C CA . LYS A 1 81 ? -7.673 -3.681 27.335 1.00 92.44 81 LYS A CA 1
ATOM 656 C C . LYS A 1 81 ? -8.649 -3.035 28.323 1.00 92.44 81 LYS A C 1
ATOM 658 O O . LYS A 1 81 ? -9.269 -3.742 29.121 1.00 92.44 81 LYS A O 1
ATOM 663 N N . GLU A 1 82 ? -8.795 -1.713 28.278 1.00 93.44 82 GLU A N 1
ATOM 664 C CA . GLU A 1 82 ? -9.748 -0.981 29.122 1.00 93.44 82 GLU A CA 1
ATOM 665 C C . GLU A 1 82 ? -11.196 -1.372 28.807 1.00 93.44 82 GLU A C 1
ATOM 667 O O . GLU A 1 82 ? -11.994 -1.575 29.721 1.00 93.44 82 GLU A O 1
ATOM 672 N N . PHE A 1 83 ? -11.515 -1.569 27.528 1.00 93.12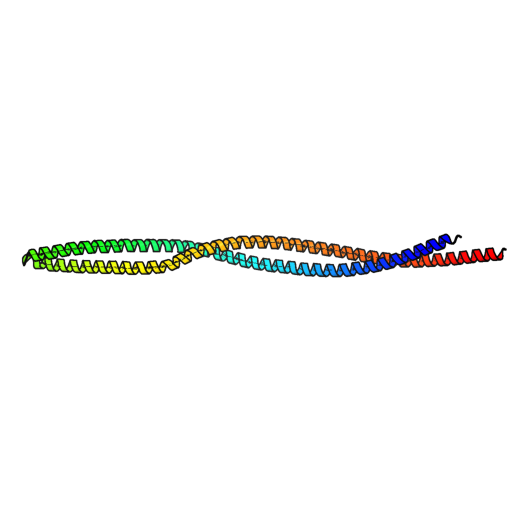 83 PHE A N 1
ATOM 673 C CA . PHE A 1 83 ? -12.812 -2.050 27.069 1.00 93.12 83 PHE A CA 1
ATOM 674 C C . PHE A 1 83 ? -13.142 -3.435 27.636 1.00 93.12 83 PHE A C 1
ATOM 676 O O . PHE A 1 83 ? -14.211 -3.620 28.213 1.00 93.12 83 PHE A O 1
ATOM 683 N N . ASN A 1 84 ? -12.215 -4.393 27.548 1.00 92.06 84 ASN A N 1
ATOM 684 C CA . ASN A 1 84 ? -12.417 -5.723 28.131 1.00 92.06 84 ASN A CA 1
ATOM 685 C C . ASN A 1 84 ? -12.614 -5.650 29.652 1.00 92.06 84 ASN A C 1
ATOM 687 O O . ASN A 1 84 ? -13.516 -6.287 30.189 1.00 92.06 84 ASN A O 1
ATOM 691 N N . THR A 1 85 ? -11.841 -4.801 30.334 1.00 94.75 85 THR A N 1
ATOM 692 C CA . THR A 1 85 ? -11.999 -4.567 31.779 1.00 94.75 85 THR A CA 1
ATOM 693 C C . THR A 1 85 ? -13.386 -3.996 32.107 1.00 94.75 85 THR A C 1
ATOM 695 O O . THR A 1 85 ? -14.009 -4.379 33.097 1.00 94.75 85 THR A O 1
ATOM 698 N N . LEU A 1 86 ? -13.909 -3.086 31.279 1.00 93.81 86 LEU A N 1
ATOM 699 C CA . LEU A 1 86 ? -15.260 -2.549 31.436 1.00 93.81 86 LEU A CA 1
ATOM 700 C C . LEU A 1 86 ? -16.325 -3.640 31.266 1.00 93.81 86 LEU A C 1
ATOM 702 O O . LEU A 1 86 ? -17.250 -3.704 32.075 1.00 93.81 86 LEU A O 1
ATOM 706 N N . VAL A 1 87 ? -16.185 -4.508 30.261 1.00 93.25 87 VAL A N 1
ATOM 707 C CA . VAL A 1 87 ? -17.095 -5.645 30.048 1.00 93.25 87 VAL A CA 1
ATOM 708 C C . VAL A 1 87 ? -17.108 -6.564 31.274 1.00 93.25 87 VAL A C 1
ATOM 710 O O . VAL A 1 87 ? -18.181 -6.854 31.802 1.00 93.25 87 VAL A O 1
ATOM 713 N N . GLU A 1 88 ? -15.937 -6.936 31.797 1.00 95.31 88 GLU A N 1
ATOM 714 C CA . GLU A 1 88 ? -15.812 -7.761 33.009 1.00 95.31 88 GLU A CA 1
ATOM 715 C C . GLU A 1 88 ? -16.477 -7.107 34.236 1.00 95.31 88 GLU A C 1
ATOM 717 O O . GLU A 1 88 ? -17.161 -7.773 35.022 1.00 95.31 88 GLU A O 1
ATOM 722 N N . ASN A 1 89 ? -16.329 -5.787 34.391 1.00 95.81 89 ASN A N 1
ATOM 723 C CA . ASN A 1 89 ? -16.967 -5.035 35.471 1.00 95.81 89 ASN A CA 1
ATOM 724 C C . ASN A 1 89 ? -18.500 -5.036 35.357 1.00 95.81 89 ASN A C 1
ATOM 726 O O . ASN A 1 89 ? -19.189 -5.191 36.368 1.00 95.81 89 ASN A O 1
ATOM 730 N N . LEU A 1 90 ? -19.054 -4.902 34.149 1.00 95.31 90 LEU A N 1
ATOM 731 C CA . LEU A 1 90 ? -20.505 -4.961 33.924 1.00 95.31 90 LEU A CA 1
ATOM 732 C C . LEU A 1 90 ? -21.059 -6.370 34.180 1.00 95.31 90 LEU A C 1
ATOM 734 O O . LEU A 1 90 ? -22.123 -6.522 34.785 1.00 95.31 90 LEU A O 1
ATOM 738 N N . GLU A 1 91 ? -20.328 -7.420 33.803 1.00 94.88 91 GLU A N 1
ATOM 739 C CA . GLU A 1 91 ? -20.688 -8.799 34.156 1.00 94.88 91 GLU A CA 1
ATOM 740 C C . GLU A 1 91 ? -20.676 -9.016 35.676 1.00 94.88 91 GLU A C 1
ATOM 742 O O . GLU A 1 91 ? -21.556 -9.676 36.241 1.00 94.88 91 GLU A O 1
ATOM 747 N N . TYR A 1 92 ? -19.703 -8.428 36.374 1.00 96.94 92 TYR A N 1
ATOM 748 C CA . TYR A 1 92 ? -19.651 -8.450 37.831 1.00 96.94 92 TYR A CA 1
ATOM 749 C C . TYR A 1 92 ? -20.843 -7.718 38.473 1.00 96.94 92 TYR A C 1
ATOM 751 O O . TYR A 1 92 ? -21.475 -8.274 39.375 1.00 96.94 92 TYR A O 1
ATOM 759 N N . ILE A 1 93 ? -21.226 -6.542 37.962 1.00 96.44 93 ILE A N 1
ATOM 760 C CA . ILE A 1 93 ? -22.423 -5.807 38.409 1.00 96.44 93 ILE A CA 1
ATOM 761 C C . ILE A 1 93 ? -23.695 -6.639 38.205 1.00 96.44 93 ILE A C 1
ATOM 763 O O . ILE A 1 93 ? -24.549 -6.675 39.096 1.00 96.44 93 ILE A O 1
ATOM 767 N N . SER A 1 94 ? -23.816 -7.359 37.084 1.00 95.75 94 SER A N 1
ATOM 768 C CA . SER A 1 94 ? -24.953 -8.261 36.852 1.00 95.75 94 SER A CA 1
ATOM 769 C C . SER A 1 94 ? -25.041 -9.343 37.932 1.00 95.75 94 SER A C 1
ATOM 771 O O . SER A 1 94 ? -26.109 -9.556 38.506 1.00 95.75 94 SER A O 1
ATOM 773 N N . ARG A 1 95 ? -23.913 -9.988 38.268 1.00 96.69 95 ARG A N 1
ATOM 774 C CA . ARG A 1 95 ? -23.856 -11.028 39.314 1.00 96.69 95 ARG A CA 1
ATOM 775 C C . ARG A 1 95 ? -24.205 -10.490 40.703 1.00 96.69 95 ARG A C 1
ATOM 777 O O . ARG A 1 95 ? -24.906 -11.161 41.466 1.00 96.69 95 ARG A O 1
ATOM 784 N N . ILE A 1 96 ? -23.744 -9.283 41.036 1.00 97.06 96 ILE A N 1
ATOM 785 C CA . ILE A 1 96 ? -24.112 -8.618 42.293 1.00 97.06 96 ILE A CA 1
ATOM 786 C C . ILE A 1 96 ? -25.611 -8.317 42.319 1.00 97.06 96 ILE A C 1
ATOM 788 O O . ILE A 1 96 ? -26.263 -8.600 43.320 1.00 97.06 96 ILE A O 1
ATOM 792 N N . SER A 1 97 ? -26.168 -7.794 41.228 1.00 97.19 97 SER A N 1
ATOM 793 C CA . SER A 1 97 ? -27.594 -7.451 41.140 1.00 97.19 97 SER A CA 1
ATOM 794 C C . SER A 1 97 ? -28.480 -8.683 41.336 1.00 97.19 97 SER A C 1
ATOM 796 O O . SER A 1 97 ? -29.437 -8.642 42.109 1.00 97.19 97 SER A O 1
ATOM 798 N N . ASP A 1 98 ? -28.108 -9.814 40.730 1.00 96.38 98 ASP A N 1
ATOM 799 C CA . ASP A 1 98 ? -28.791 -11.096 40.937 1.00 96.38 98 ASP A CA 1
ATOM 800 C C . ASP A 1 98 ? -28.688 -11.575 42.400 1.00 96.38 98 ASP A C 1
ATOM 802 O O . ASP A 1 98 ? -29.661 -12.074 42.973 1.00 96.38 98 ASP A O 1
ATOM 806 N N . SER A 1 99 ? -27.534 -11.365 43.041 1.00 97.69 99 SER A N 1
ATOM 807 C CA . SER A 1 99 ? -27.329 -11.701 44.457 1.00 97.69 99 SER A CA 1
ATOM 808 C C . SER A 1 99 ? -28.183 -10.828 45.385 1.00 97.69 99 SER A C 1
ATOM 810 O O . SER A 1 99 ? -28.825 -11.355 46.294 1.00 97.69 99 SER A O 1
ATOM 812 N N . ILE A 1 100 ? -28.259 -9.516 45.133 1.00 97.25 100 ILE A N 1
ATOM 813 C CA . ILE A 1 100 ? -29.115 -8.579 45.881 1.00 97.25 100 ILE A CA 1
ATOM 814 C C . ILE A 1 100 ? -30.583 -8.983 45.740 1.00 97.25 100 ILE A C 1
ATOM 816 O O . ILE A 1 100 ? -31.284 -9.085 46.746 1.00 97.25 100 ILE A O 1
ATOM 820 N N . ALA A 1 101 ? -31.041 -9.274 44.519 1.00 97.06 101 ALA A N 1
ATOM 821 C CA . ALA A 1 101 ? -32.408 -9.723 44.273 1.00 97.06 101 ALA A CA 1
ATOM 822 C C . ALA A 1 101 ? -32.725 -11.027 45.027 1.00 97.06 101 ALA A C 1
ATOM 824 O O . ALA A 1 101 ? -33.811 -11.169 45.594 1.00 97.06 101 ALA A O 1
ATOM 825 N N . SER A 1 102 ? -31.773 -11.965 45.082 1.00 97.69 102 SER A N 1
ATOM 826 C CA . SER A 1 102 ? -31.911 -13.212 45.842 1.00 97.69 102 SER A CA 1
ATOM 827 C C . SER A 1 102 ? -32.020 -12.967 47.351 1.00 97.69 102 SER A C 1
ATOM 829 O O . SER A 1 102 ? -32.926 -13.503 47.993 1.00 97.69 102 SER A O 1
ATOM 831 N N . VAL A 1 103 ? -31.146 -12.128 47.920 1.00 97.31 103 VAL A N 1
ATOM 832 C CA . VAL A 1 103 ? -31.188 -11.762 49.348 1.00 97.31 103 VAL A CA 1
ATOM 833 C C . VAL A 1 103 ? -32.497 -11.051 49.678 1.00 97.31 103 VAL A C 1
ATOM 835 O O . VAL A 1 103 ? -33.179 -11.423 50.627 1.00 97.31 103 VAL A O 1
ATOM 838 N N . ALA A 1 104 ? -32.908 -10.083 48.861 1.00 97.62 104 ALA A N 1
ATOM 839 C CA . ALA A 1 104 ? -34.157 -9.358 49.044 1.00 97.62 104 ALA A CA 1
ATOM 840 C C . ALA A 1 104 ? -35.378 -10.292 48.972 1.00 97.62 104 ALA A C 1
ATOM 842 O O . ALA A 1 104 ? -36.275 -10.211 49.810 1.00 97.62 104 ALA A O 1
ATOM 843 N N . LYS A 1 105 ? -35.379 -11.267 48.055 1.00 97.50 105 LYS A N 1
ATOM 844 C CA . LYS A 1 105 ? -36.420 -12.302 47.985 1.00 97.50 105 LYS A CA 1
ATOM 845 C C . LYS A 1 105 ? -36.475 -13.158 49.254 1.00 97.50 105 LYS A C 1
ATOM 847 O O . LYS A 1 105 ? -37.569 -13.454 49.735 1.00 97.50 105 LYS A O 1
ATOM 852 N N . GLN A 1 106 ? -35.325 -13.547 49.806 1.00 97.69 106 GLN A N 1
ATOM 853 C CA . GLN A 1 106 ? -35.259 -14.283 51.073 1.00 97.69 106 GLN A CA 1
ATOM 854 C C . GLN A 1 106 ? -35.765 -13.434 52.244 1.00 97.69 106 GLN A C 1
ATOM 856 O O . GLN A 1 106 ? -36.600 -13.904 53.014 1.00 97.69 106 GLN A O 1
ATOM 861 N N . THR A 1 107 ? -35.344 -12.172 52.341 1.00 97.38 107 THR A N 1
ATOM 862 C CA . THR A 1 107 ? -35.815 -11.232 53.368 1.00 97.38 107 TH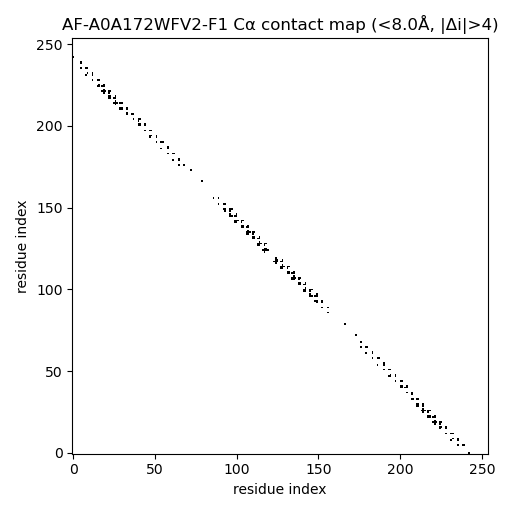R A CA 1
ATOM 863 C C . THR A 1 107 ? -37.326 -11.029 53.291 1.00 97.38 107 THR A C 1
ATOM 865 O O . THR A 1 107 ? -37.996 -11.060 54.318 1.00 97.38 107 THR A O 1
ATOM 868 N N . ASN A 1 108 ? -37.886 -10.905 52.084 1.00 96.50 108 ASN A N 1
ATOM 869 C CA . ASN A 1 108 ? -39.330 -10.802 51.872 1.00 96.50 108 ASN A CA 1
ATOM 870 C C . ASN A 1 108 ? -40.079 -12.041 52.398 1.00 96.50 108 ASN A C 1
ATOM 872 O O . ASN A 1 108 ? -41.124 -11.905 53.030 1.00 96.50 108 ASN A O 1
ATOM 876 N N . LEU A 1 109 ? -39.537 -13.246 52.182 1.00 96.44 109 LEU A N 1
ATOM 877 C CA . LEU A 1 109 ? -40.113 -14.492 52.705 1.00 96.44 109 LEU A CA 1
ATOM 878 C C . LEU A 1 109 ? -40.026 -14.576 54.235 1.00 96.44 109 LEU A C 1
ATOM 880 O O . LEU A 1 109 ? -40.994 -14.971 54.882 1.00 96.44 109 LEU A O 1
ATOM 884 N N . VAL A 1 110 ? -38.895 -14.178 54.823 1.00 95.69 110 VAL A N 1
ATOM 885 C CA . VAL A 1 110 ? -38.722 -14.140 56.285 1.00 95.69 110 VAL A CA 1
ATOM 886 C C . VAL A 1 110 ? -39.686 -13.135 56.918 1.00 95.69 110 VAL A C 1
ATOM 888 O O . VAL A 1 110 ? -40.355 -13.463 57.896 1.00 95.69 110 VAL A O 1
ATOM 891 N N . ALA A 1 111 ? -39.806 -11.942 56.335 1.00 96.25 111 ALA A N 1
ATOM 892 C CA . ALA A 1 111 ? -40.720 -10.901 56.790 1.00 96.25 111 ALA A CA 1
ATOM 893 C C . ALA A 1 111 ? -42.186 -11.338 56.688 1.00 96.25 111 ALA A C 1
ATOM 895 O O . ALA A 1 111 ? -42.954 -11.132 57.622 1.00 96.25 111 ALA A O 1
ATOM 896 N N . LEU A 1 112 ? -42.565 -12.019 55.602 1.00 93.88 112 LEU A N 1
ATOM 897 C CA . LEU A 1 112 ? -43.901 -12.592 55.451 1.00 93.88 112 LEU A CA 1
ATOM 898 C C . LEU A 1 112 ? -44.215 -13.603 56.563 1.00 93.88 112 LEU A C 1
ATOM 900 O O . LEU A 1 112 ? -45.278 -13.527 57.176 1.00 93.88 112 LEU A O 1
ATOM 904 N N . ASN A 1 113 ? -43.284 -14.516 56.854 1.00 94.75 113 ASN A N 1
ATOM 905 C CA . ASN A 1 113 ? -43.448 -15.484 57.940 1.00 94.75 113 ASN A CA 1
ATOM 906 C C . ASN A 1 113 ? -43.576 -14.786 59.305 1.00 94.75 113 ASN A C 1
ATOM 908 O O . ASN A 1 113 ? -44.407 -15.181 60.120 1.00 94.75 113 ASN A O 1
ATOM 912 N N . ALA A 1 114 ? -42.803 -13.720 59.537 1.00 93.94 114 ALA A N 1
ATOM 913 C CA . ALA A 1 114 ? -42.887 -12.922 60.756 1.00 93.94 114 ALA A CA 1
ATOM 914 C C . ALA A 1 114 ? -44.229 -12.178 60.887 1.00 93.94 114 ALA A C 1
ATOM 916 O O . ALA A 1 114 ? -44.812 -12.195 61.969 1.00 93.94 114 ALA A O 1
ATOM 917 N N . SER A 1 115 ? -44.763 -11.592 59.805 1.00 93.44 115 SER A N 1
ATOM 918 C CA . SER A 1 115 ? -46.096 -10.964 59.807 1.00 93.44 115 SER A CA 1
ATOM 919 C C . SER A 1 115 ? -47.196 -11.980 60.138 1.00 93.44 115 SER A C 1
ATOM 921 O O . SER A 1 115 ? -48.110 -11.668 60.903 1.00 93.44 115 SER A O 1
ATOM 923 N N . ILE A 1 116 ? -47.100 -13.209 59.611 1.00 91.06 116 ILE A N 1
ATOM 924 C CA . ILE A 1 116 ? -48.050 -14.297 59.904 1.00 91.06 116 ILE A CA 1
ATOM 925 C C . ILE A 1 116 ? -48.001 -14.681 61.388 1.00 91.06 116 ILE A C 1
ATOM 927 O O . ILE A 1 116 ? -49.047 -14.770 62.035 1.00 91.06 116 ILE A O 1
ATOM 931 N N . GLU A 1 117 ? -46.808 -14.876 61.950 1.00 94.44 117 GLU A N 1
ATOM 932 C CA . GLU A 1 117 ? -46.671 -15.281 63.354 1.00 94.44 117 GLU A CA 1
ATOM 933 C C . GLU A 1 117 ? -47.062 -14.146 64.318 1.00 94.44 117 GLU A C 1
ATOM 935 O O . GLU A 1 117 ? -47.701 -14.384 65.344 1.00 94.44 117 GLU A O 1
ATOM 940 N N . ALA A 1 118 ? -46.784 -12.891 63.951 1.00 93.69 118 ALA A N 1
ATOM 941 C CA . ALA A 1 118 ? -47.239 -11.719 64.690 1.00 93.69 118 ALA A CA 1
ATOM 942 C C . ALA A 1 118 ? -48.774 -11.603 64.713 1.00 93.69 118 ALA A C 1
ATOM 944 O O . ALA A 1 118 ? -49.349 -11.307 65.760 1.00 93.69 118 ALA A O 1
ATOM 945 N N . ALA A 1 119 ? -49.454 -11.896 63.598 1.00 90.62 119 ALA A N 1
ATOM 946 C CA . ALA A 1 119 ? -50.917 -11.966 63.562 1.00 90.62 119 ALA A CA 1
ATOM 947 C C . ALA A 1 119 ? -51.458 -13.105 64.446 1.00 90.62 119 ALA A C 1
ATOM 949 O O . ALA A 1 119 ? -52.482 -12.949 65.115 1.00 90.62 119 ALA A O 1
ATOM 950 N N . ARG A 1 120 ? -50.746 -14.236 64.497 1.00 92.50 120 ARG A N 1
ATOM 951 C CA . ARG A 1 120 ? -51.100 -15.404 65.313 1.00 92.50 120 ARG A CA 1
ATOM 952 C C . ARG A 1 120 ? -50.996 -15.141 66.818 1.00 92.50 120 ARG A C 1
ATOM 954 O O . ARG A 1 120 ? -51.798 -15.674 67.580 1.00 92.50 120 ARG A O 1
ATOM 961 N N . ALA A 1 121 ? -50.061 -14.289 67.237 1.00 92.81 121 ALA A N 1
ATOM 962 C CA . ALA A 1 121 ? -49.911 -13.836 68.622 1.00 92.81 121 ALA A CA 1
ATOM 963 C C . ALA A 1 121 ? -50.995 -12.828 69.075 1.00 92.81 121 ALA A C 1
ATOM 965 O O . ALA A 1 121 ? -51.008 -12.416 70.238 1.00 92.81 121 ALA A O 1
ATOM 966 N N . GLY A 1 122 ? -51.913 -12.422 68.187 1.00 89.94 122 GLY A N 1
ATOM 967 C CA . GLY A 1 122 ? -53.028 -11.533 68.514 1.00 89.94 122 GLY A CA 1
ATOM 968 C C . GLY A 1 122 ? -52.564 -10.140 68.954 1.00 89.94 122 GLY A C 1
ATOM 969 O O . GLY A 1 122 ? -51.720 -9.519 68.311 1.00 89.94 122 GLY A O 1
ATOM 970 N N . GLU A 1 123 ? -53.108 -9.626 70.062 1.00 89.06 123 GLU A N 1
ATOM 971 C CA . GLU A 1 123 ? -52.754 -8.286 70.560 1.00 89.06 123 GLU A CA 1
ATOM 972 C C . GLU A 1 123 ? -51.275 -8.161 70.962 1.00 89.06 123 GLU A C 1
ATOM 974 O O . GLU A 1 123 ? -50.678 -7.107 70.746 1.00 89.06 123 GLU A O 1
ATOM 979 N N . ALA A 1 124 ? -50.652 -9.236 71.460 1.00 88.56 124 ALA A N 1
ATOM 980 C CA . ALA A 1 124 ? -49.243 -9.229 71.861 1.00 88.56 124 ALA A CA 1
ATOM 981 C C . ALA A 1 124 ? -48.277 -9.074 70.668 1.00 88.56 124 ALA A C 1
ATOM 983 O O . ALA A 1 124 ? -47.151 -8.611 70.838 1.00 88.56 124 ALA A O 1
ATOM 984 N N . GLY A 1 125 ? -48.714 -9.435 69.455 1.00 92.38 125 GLY A N 1
ATOM 985 C CA . GLY A 1 125 ? -47.907 -9.380 68.234 1.00 92.38 125 GLY A CA 1
ATOM 986 C C . GLY A 1 125 ? -48.060 -8.102 67.408 1.00 92.38 125 GLY A C 1
ATOM 987 O O . GLY A 1 125 ? -47.322 -7.924 66.442 1.00 92.38 125 GLY A O 1
ATOM 988 N N . ARG A 1 126 ? -48.968 -7.179 67.766 1.00 90.44 126 ARG A N 1
ATOM 989 C CA . ARG A 1 126 ? -49.285 -5.989 66.944 1.00 90.44 126 ARG A CA 1
ATOM 990 C C . ARG A 1 126 ? -48.061 -5.155 66.557 1.00 90.44 126 ARG A C 1
ATOM 992 O O . ARG A 1 126 ? -47.945 -4.753 65.405 1.00 90.44 126 ARG A O 1
ATOM 999 N N . GLY A 1 127 ? -47.145 -4.911 67.497 1.00 91.69 127 GLY A N 1
ATOM 1000 C CA . GLY A 1 127 ? -45.914 -4.158 67.225 1.00 91.69 127 GLY A CA 1
ATOM 1001 C C . GLY A 1 127 ? -44.976 -4.885 66.256 1.00 91.69 127 GLY A C 1
ATOM 1002 O O . GLY A 1 127 ? -44.438 -4.270 65.338 1.00 91.69 127 GLY A O 1
ATOM 1003 N N . PHE A 1 128 ? -44.843 -6.207 66.403 1.00 92.75 128 PHE A N 1
ATOM 1004 C CA . PHE A 1 128 ? -44.045 -7.040 65.500 1.00 92.75 128 PHE A CA 1
ATOM 1005 C C . PHE A 1 128 ? -44.645 -7.116 64.094 1.00 92.75 128 PHE A C 1
ATOM 1007 O O . PHE A 1 128 ? -43.891 -7.109 63.125 1.00 92.75 128 PHE A O 1
ATOM 1014 N N . ALA A 1 129 ? -45.976 -7.123 63.969 1.00 93.44 129 ALA A N 1
ATOM 1015 C CA . ALA A 1 129 ? -46.654 -7.135 62.675 1.00 93.44 129 ALA A CA 1
ATOM 1016 C C . ALA A 1 129 ? -46.332 -5.878 61.851 1.00 93.44 129 ALA A C 1
ATOM 1018 O O . ALA A 1 129 ? -46.047 -5.982 60.662 1.00 93.44 129 ALA A O 1
ATOM 1019 N N . VAL A 1 130 ? -46.307 -4.700 62.490 1.00 93.94 130 VAL A N 1
ATOM 1020 C CA . VAL A 1 130 ? -45.949 -3.435 61.820 1.00 93.94 130 VAL A CA 1
ATOM 1021 C C . VAL A 1 130 ? -44.503 -3.468 61.319 1.00 93.94 130 VAL A C 1
ATOM 1023 O O . VAL A 1 130 ? -44.238 -3.080 60.184 1.00 93.94 130 VAL A O 1
ATOM 1026 N N . VAL A 1 131 ? -43.571 -3.963 62.139 1.00 95.56 131 VAL A N 1
ATOM 1027 C CA . VAL A 1 131 ? -42.154 -4.074 61.756 1.00 95.56 131 VAL A CA 1
ATOM 1028 C C . VAL A 1 131 ? -41.967 -5.076 60.614 1.00 95.56 131 VAL A C 1
ATOM 1030 O O . VAL A 1 131 ? -41.256 -4.784 59.655 1.00 95.56 131 VAL A O 1
ATOM 1033 N N . ALA A 1 132 ? -42.615 -6.239 60.687 1.00 96.06 132 ALA A N 1
ATOM 1034 C CA . ALA A 1 132 ? -42.520 -7.271 59.661 1.00 96.06 132 ALA A CA 1
ATOM 1035 C C . ALA A 1 132 ? -43.071 -6.792 58.306 1.00 96.06 132 ALA A C 1
ATOM 1037 O O . ALA A 1 132 ? -42.426 -7.000 57.278 1.00 96.06 132 ALA A O 1
ATOM 1038 N N . ASP A 1 133 ? -44.191 -6.066 58.295 1.00 95.19 133 ASP A N 1
ATOM 1039 C CA . ASP A 1 133 ? -44.732 -5.477 57.068 1.00 95.19 133 ASP A CA 1
ATOM 1040 C C . ASP A 1 133 ? -43.814 -4.408 56.466 1.00 95.19 133 ASP A C 1
ATOM 1042 O O . ASP A 1 133 ? -43.696 -4.324 55.240 1.00 95.19 133 ASP A O 1
ATOM 1046 N N . GLU A 1 134 ? -43.127 -3.619 57.293 1.00 96.69 134 GLU A N 1
ATOM 1047 C CA . GLU A 1 134 ? -42.179 -2.619 56.801 1.00 96.69 134 GLU A CA 1
ATOM 1048 C C . GLU A 1 134 ? -40.921 -3.274 56.209 1.00 96.69 134 GLU A C 1
ATOM 1050 O O . GLU A 1 134 ? -40.515 -2.927 55.098 1.00 96.69 134 GLU A O 1
ATOM 1055 N N . ILE A 1 135 ? -40.376 -4.313 56.858 1.00 97.06 135 ILE A N 1
ATOM 1056 C CA . ILE A 1 135 ? -39.277 -5.123 56.298 1.00 97.06 135 ILE A CA 1
ATOM 1057 C C . ILE A 1 135 ? -39.703 -5.754 54.966 1.00 97.06 135 ILE A C 1
ATOM 1059 O O . ILE A 1 135 ? -38.926 -5.766 54.009 1.00 97.06 135 ILE A O 1
ATOM 1063 N N . ARG A 1 136 ? -40.944 -6.248 54.870 1.00 96.62 136 ARG A N 1
ATOM 1064 C CA . ARG A 1 136 ? -41.489 -6.830 53.637 1.00 96.62 136 ARG A CA 1
ATOM 1065 C C . ARG A 1 136 ? -41.506 -5.811 52.497 1.00 96.62 136 ARG A C 1
ATOM 1067 O O . ARG A 1 136 ? -41.049 -6.119 51.398 1.00 96.62 136 ARG A O 1
ATOM 1074 N N . LYS A 1 137 ? -41.985 -4.588 52.750 1.00 96.62 137 LYS A N 1
ATOM 1075 C CA . LYS A 1 137 ? -41.970 -3.503 51.753 1.00 96.62 137 LYS A CA 1
ATOM 1076 C C . LYS A 1 137 ? -40.549 -3.143 51.326 1.00 96.62 137 LYS A C 1
ATOM 1078 O O . LYS A 1 137 ? -40.301 -3.049 50.127 1.00 96.62 137 LYS A O 1
ATOM 1083 N N . MET A 1 138 ? -39.618 -3.009 52.275 1.00 97.25 138 MET A N 1
ATOM 1084 C CA . MET A 1 138 ? -38.208 -2.730 51.974 1.00 97.25 138 MET A CA 1
ATOM 1085 C C . MET A 1 138 ? -37.585 -3.829 51.107 1.00 97.25 138 MET A C 1
ATOM 1087 O O . MET A 1 138 ? -36.825 -3.543 50.183 1.00 97.25 138 MET A O 1
ATOM 1091 N N . ALA A 1 139 ? -37.928 -5.091 51.369 1.00 97.56 139 ALA A N 1
ATOM 1092 C CA . ALA A 1 139 ? -37.446 -6.222 50.593 1.00 97.56 139 ALA A CA 1
ATOM 1093 C C . ALA A 1 139 ? -37.971 -6.197 49.146 1.00 97.56 139 ALA A C 1
ATOM 1095 O O . ALA A 1 139 ? -37.183 -6.365 48.218 1.00 97.56 139 ALA A O 1
ATOM 1096 N N . VAL A 1 140 ? -39.262 -5.913 48.934 1.00 96.88 140 VAL A N 1
ATOM 1097 C CA . VAL A 1 140 ? -39.831 -5.733 47.582 1.00 96.88 140 VAL A CA 1
ATOM 1098 C C . VAL A 1 140 ? -39.162 -4.564 46.855 1.00 96.88 140 VAL A C 1
ATOM 1100 O O . VAL A 1 140 ? -38.679 -4.745 45.742 1.00 96.88 140 VAL A O 1
ATOM 1103 N N . GLN A 1 141 ? -39.027 -3.407 47.510 1.00 97.75 141 GLN A N 1
ATOM 1104 C CA . GLN A 1 141 ? -38.329 -2.251 46.935 1.00 97.75 141 GLN A CA 1
ATOM 1105 C C . GLN A 1 141 ? -36.878 -2.576 46.555 1.00 97.75 141 GLN A C 1
ATOM 1107 O O . GLN A 1 141 ? -36.398 -2.155 45.507 1.00 97.75 141 GLN A O 1
ATOM 1112 N N . THR A 1 142 ? -36.177 -3.364 47.374 1.00 97.75 142 THR A N 1
ATOM 1113 C CA . THR A 1 142 ? -34.802 -3.797 47.079 1.00 97.75 142 THR A CA 1
ATOM 1114 C C . THR A 1 142 ? -34.747 -4.715 45.853 1.00 97.75 142 THR A C 1
ATOM 1116 O O . THR A 1 142 ? -33.816 -4.610 45.055 1.00 97.75 142 THR A O 1
ATOM 1119 N N . MET A 1 143 ? -35.739 -5.597 45.666 1.00 96.56 143 MET A N 1
ATOM 1120 C CA . MET A 1 143 ? -35.841 -6.426 44.458 1.00 96.56 143 MET A CA 1
ATOM 1121 C C . MET A 1 143 ? -36.069 -5.577 43.202 1.00 96.56 143 MET A C 1
ATOM 1123 O O . MET A 1 143 ? -35.432 -5.834 42.180 1.00 96.56 143 MET A O 1
ATOM 1127 N N . ASP A 1 144 ? -36.939 -4.569 43.283 1.00 96.88 144 AS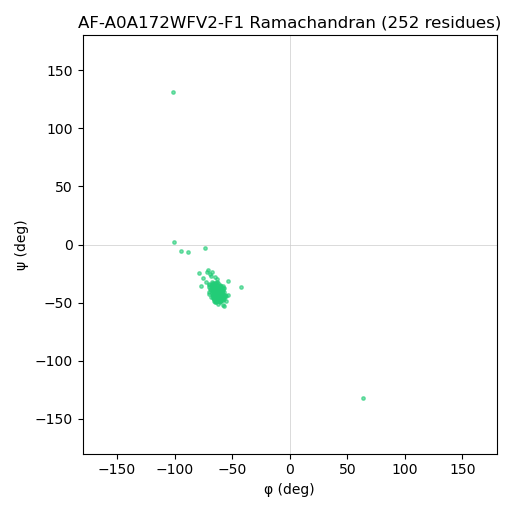P A N 1
ATOM 1128 C CA . ASP A 1 144 ? -37.227 -3.670 42.162 1.00 96.88 144 ASP A CA 1
ATOM 1129 C C . ASP A 1 144 ? -35.983 -2.855 41.772 1.00 96.88 144 ASP A C 1
ATOM 1131 O O . ASP A 1 144 ? -35.613 -2.821 40.599 1.00 96.88 144 ASP A O 1
ATOM 1135 N N . LEU A 1 145 ? -35.251 -2.313 42.753 1.00 97.38 145 LEU A N 1
ATOM 1136 C CA . LEU A 1 145 ? -33.977 -1.619 42.519 1.00 97.38 145 LEU A CA 1
ATOM 1137 C C . LEU A 1 145 ? -32.924 -2.533 41.875 1.00 97.38 145 LEU A C 1
ATOM 1139 O O . LEU A 1 145 ? -32.236 -2.129 40.939 1.00 97.38 145 LEU A O 1
ATOM 1143 N N . ALA A 1 146 ? -32.801 -3.780 42.339 1.00 96.81 146 ALA A N 1
ATOM 1144 C CA . ALA A 1 146 ? -31.875 -4.744 41.744 1.00 96.81 146 ALA A CA 1
ATOM 1145 C C . ALA A 1 146 ? -32.220 -5.045 40.276 1.00 96.81 146 ALA A C 1
ATOM 1147 O O . ALA A 1 146 ? -31.324 -5.190 39.439 1.00 96.81 146 ALA A O 1
ATOM 1148 N N . LYS A 1 147 ? -33.516 -5.098 39.946 1.00 96.12 147 LYS A N 1
ATOM 1149 C CA . LYS A 1 147 ? -33.986 -5.254 38.568 1.00 96.12 147 LYS A CA 1
ATOM 1150 C C . LYS A 1 147 ? -33.648 -4.029 37.717 1.00 96.12 147 LYS A C 1
ATOM 1152 O O . LYS A 1 147 ? -33.130 -4.197 36.617 1.00 96.12 147 LYS A O 1
ATOM 1157 N N . GLU A 1 148 ? -33.867 -2.818 38.224 1.00 97.31 148 GLU A N 1
ATOM 1158 C CA . GLU A 1 148 ? -33.508 -1.587 37.508 1.00 97.31 148 GLU A CA 1
ATOM 1159 C C . GLU A 1 148 ? -32.007 -1.510 37.195 1.00 97.31 148 GLU A C 1
ATOM 1161 O O . GLU A 1 148 ? -31.631 -1.155 36.074 1.00 97.31 148 GLU A O 1
ATOM 1166 N N . ILE A 1 149 ? -31.144 -1.909 38.140 1.00 96.69 149 ILE A N 1
ATOM 1167 C CA . ILE A 1 149 ? -29.692 -1.998 37.910 1.00 96.69 149 ILE A CA 1
ATOM 1168 C C . ILE A 1 149 ? -29.392 -2.989 36.780 1.00 96.69 149 ILE A C 1
ATOM 1170 O O . ILE A 1 149 ? -28.607 -2.677 35.885 1.00 96.69 149 ILE A O 1
ATOM 1174 N N . LYS A 1 150 ? -30.033 -4.163 36.778 1.00 95.44 150 LYS A N 1
ATOM 1175 C CA . LYS A 1 150 ? -29.839 -5.184 35.739 1.00 95.44 150 LYS A CA 1
ATOM 1176 C C . LYS A 1 150 ? -30.296 -4.711 34.357 1.00 95.44 150 LYS A C 1
ATOM 1178 O O . LYS A 1 150 ? -29.582 -4.913 33.371 1.00 95.44 150 LYS A O 1
ATOM 1183 N N . ASP A 1 151 ? -31.446 -4.051 34.282 1.00 95.88 151 ASP A N 1
ATOM 1184 C CA . ASP A 1 151 ? -31.990 -3.506 33.035 1.00 95.88 151 ASP A CA 1
ATOM 1185 C C . ASP A 1 151 ? -31.107 -2.363 32.503 1.00 95.88 151 ASP A C 1
ATOM 1187 O O . ASP A 1 151 ? -30.873 -2.244 31.298 1.00 95.88 151 ASP A O 1
ATOM 1191 N N . PHE A 1 152 ? -30.561 -1.524 33.390 1.00 95.81 152 PHE A N 1
ATOM 1192 C CA . PHE A 1 152 ? -29.554 -0.526 33.027 1.00 95.81 152 PHE A CA 1
ATOM 1193 C C . PHE A 1 152 ? -28.264 -1.177 32.513 1.00 95.81 152 PHE A C 1
ATOM 1195 O O . PHE A 1 152 ? -27.805 -0.832 31.426 1.00 95.81 152 PHE A O 1
ATOM 1202 N N . ASN A 1 153 ? -27.728 -2.164 33.231 1.00 96.06 153 ASN A N 1
ATOM 1203 C CA . ASN A 1 153 ? -26.509 -2.879 32.855 1.00 96.06 153 ASN A CA 1
ATOM 1204 C C . ASN A 1 153 ? -26.636 -3.558 31.482 1.00 96.06 153 ASN A C 1
ATOM 1206 O O . ASN A 1 153 ? -25.746 -3.442 30.645 1.00 96.06 153 ASN A O 1
ATOM 1210 N N . THR A 1 154 ? -27.780 -4.193 31.213 1.00 94.12 154 THR A N 1
ATOM 1211 C CA . THR A 1 154 ? -28.076 -4.838 29.922 1.00 94.12 154 THR A CA 1
ATOM 1212 C C . THR A 1 154 ? -28.086 -3.825 28.777 1.00 94.12 154 THR A C 1
ATOM 1214 O O . THR A 1 154 ? -27.540 -4.092 27.707 1.00 94.12 154 THR A O 1
ATOM 1217 N N . ARG A 1 155 ? -28.659 -2.631 28.997 1.00 94.19 155 ARG A N 1
ATOM 1218 C CA . ARG A 1 155 ? -28.623 -1.548 28.003 1.00 94.19 155 ARG A CA 1
ATOM 1219 C C . ARG A 1 155 ? -27.198 -1.083 27.718 1.00 94.19 155 ARG A C 1
ATOM 1221 O O . ARG A 1 155 ? -26.866 -0.888 26.553 1.00 94.19 155 ARG A O 1
ATOM 1228 N N . VAL A 1 156 ? -26.365 -0.935 28.750 1.00 93.62 156 VAL A N 1
ATOM 1229 C CA . VAL A 1 156 ? -24.954 -0.552 28.578 1.00 93.62 156 VAL A CA 1
ATOM 1230 C C . VAL A 1 156 ? -24.190 -1.636 27.815 1.00 93.62 156 VAL A C 1
ATOM 1232 O O . VAL A 1 156 ? -23.506 -1.311 26.852 1.00 93.62 156 VAL A O 1
ATOM 1235 N N . MET A 1 157 ? -24.355 -2.920 28.158 1.00 91.25 157 MET A N 1
ATOM 1236 C CA . MET A 1 157 ? -23.716 -4.022 27.420 1.00 91.25 157 MET A CA 1
ATOM 1237 C C . MET A 1 157 ? -24.111 -4.029 25.936 1.00 91.25 157 MET A C 1
ATOM 1239 O O . MET A 1 157 ? -23.236 -4.125 25.082 1.00 91.25 157 MET A O 1
ATOM 1243 N N . GLY A 1 158 ? -25.394 -3.824 25.615 1.00 90.44 158 GLY A N 1
ATOM 1244 C CA . GLY A 1 158 ? -25.843 -3.732 24.220 1.00 90.44 158 GLY A CA 1
ATOM 1245 C C . GLY A 1 158 ? -25.248 -2.541 23.453 1.00 90.44 158 GLY A C 1
ATOM 1246 O O . GLY A 1 158 ? -25.036 -2.627 22.247 1.00 90.44 158 GLY A O 1
ATOM 1247 N N . GLN A 1 159 ? -24.926 -1.432 24.130 1.00 88.50 159 GLN A N 1
ATOM 1248 C CA . GLN A 1 159 ? -24.193 -0.319 23.510 1.00 88.50 159 GLN A CA 1
ATOM 1249 C C . GLN A 1 159 ? -22.730 -0.691 23.222 1.00 88.50 159 GLN A C 1
ATOM 1251 O O . GLN A 1 159 ? -22.179 -0.257 22.208 1.00 88.50 159 GLN A O 1
ATOM 1256 N N . LEU A 1 160 ? -22.111 -1.518 24.071 1.00 89.38 160 LEU A N 1
ATOM 1257 C CA . LEU A 1 160 ? -20.729 -1.972 23.899 1.00 89.38 160 LEU A CA 1
ATOM 1258 C C . LEU A 1 160 ? -20.554 -2.972 22.747 1.00 89.38 160 LEU A C 1
ATOM 1260 O O . LEU A 1 160 ? -19.461 -3.035 22.189 1.00 89.38 160 LEU A O 1
ATOM 1264 N N . ASP A 1 161 ? -21.592 -3.701 22.332 1.00 85.31 161 ASP A N 1
ATOM 1265 C CA . ASP A 1 161 ? -21.492 -4.620 21.185 1.00 85.31 161 ASP A CA 1
ATOM 1266 C C . ASP A 1 161 ? -21.040 -3.895 19.905 1.00 85.31 161 ASP A C 1
ATOM 1268 O O . ASP A 1 161 ? -20.184 -4.394 19.178 1.00 85.31 161 ASP A O 1
ATOM 1272 N N . THR A 1 162 ? -21.500 -2.658 19.684 1.00 80.25 162 THR A N 1
ATOM 1273 C CA . THR A 1 162 ? -21.060 -1.840 18.535 1.00 80.25 162 THR A CA 1
ATOM 1274 C C . THR A 1 162 ? -19.575 -1.464 18.590 1.00 80.25 162 THR A C 1
ATOM 1276 O O . THR A 1 162 ? -18.927 -1.296 17.558 1.00 80.25 162 THR A O 1
ATOM 1279 N N . LEU A 1 163 ? -19.003 -1.363 19.793 1.00 84.06 163 LEU A N 1
ATOM 1280 C CA . LEU A 1 163 ? -17.574 -1.113 19.987 1.00 84.06 163 LEU A CA 1
ATOM 1281 C C . LEU A 1 163 ? -16.740 -2.381 19.783 1.00 84.06 163 LEU A C 1
ATOM 1283 O O . LEU A 1 163 ? -15.572 -2.289 19.409 1.00 84.06 163 LEU A O 1
ATOM 1287 N N . ARG A 1 164 ? -17.331 -3.566 19.963 1.00 84.31 164 ARG A N 1
ATOM 1288 C CA . ARG A 1 164 ? -16.668 -4.840 19.670 1.00 84.31 164 ARG A CA 1
ATOM 1289 C C . ARG A 1 164 ? -16.372 -4.989 18.180 1.00 84.31 164 ARG A C 1
ATOM 1291 O O . ARG A 1 164 ? -15.286 -5.434 17.815 1.00 84.31 164 ARG A O 1
ATOM 1298 N N . ASP A 1 165 ? -17.285 -4.538 17.326 1.00 85.31 165 ASP A N 1
ATOM 1299 C CA . ASP A 1 165 ? -17.055 -4.492 15.881 1.00 85.31 165 ASP A CA 1
ATOM 1300 C C . ASP A 1 165 ? -15.871 -3.576 15.538 1.00 85.31 165 ASP A C 1
ATOM 1302 O O . ASP A 1 165 ? -15.037 -3.930 14.701 1.00 85.31 165 ASP A O 1
ATOM 1306 N N . ALA A 1 166 ? -15.722 -2.446 16.241 1.00 82.44 166 ALA A N 1
ATOM 1307 C CA . ALA A 1 166 ? -14.584 -1.545 16.062 1.00 82.44 166 ALA A CA 1
ATOM 1308 C C . ALA A 1 166 ? -13.235 -2.208 16.406 1.00 82.44 166 ALA A C 1
ATOM 1310 O O . ALA A 1 166 ? -12.241 -1.931 15.733 1.00 82.44 166 ALA A O 1
ATOM 1311 N N . LEU A 1 167 ? -13.197 -3.125 17.386 1.00 85.31 167 LEU A N 1
ATOM 1312 C CA . LEU A 1 167 ? -12.007 -3.942 17.674 1.00 85.31 167 LEU A CA 1
ATOM 1313 C C . LEU A 1 167 ? -11.620 -4.815 16.473 1.00 85.31 167 LEU A C 1
ATOM 1315 O O . LEU A 1 167 ? -10.456 -4.825 16.085 1.00 85.31 167 LEU A O 1
ATOM 1319 N N . SER A 1 168 ? -12.589 -5.468 15.824 1.00 85.75 168 SER A N 1
ATOM 1320 C CA . SER A 1 168 ? -12.319 -6.318 14.651 1.00 85.75 168 SER A CA 1
ATOM 1321 C C . SER A 1 168 ? -11.823 -5.533 13.428 1.00 85.75 168 SER A C 1
ATOM 1323 O O . SER A 1 168 ? -10.996 -6.015 12.652 1.00 85.75 168 SER A O 1
ATOM 1325 N N . VAL A 1 169 ? -12.298 -4.295 13.253 1.00 88.06 169 VAL A N 1
ATOM 1326 C CA . VAL A 1 169 ? -11.833 -3.402 12.181 1.00 88.06 169 VAL A CA 1
ATOM 1327 C C . VAL A 1 169 ? -10.358 -3.056 12.375 1.00 88.06 169 VAL A C 1
ATOM 1329 O O . VAL A 1 169 ? -9.629 -2.924 11.391 1.00 88.06 169 VAL A O 1
ATOM 1332 N N . MET A 1 170 ? -9.896 -2.953 13.620 1.00 87.38 170 MET A N 1
ATOM 1333 C CA . MET A 1 170 ? -8.508 -2.612 13.901 1.00 87.38 170 MET A CA 1
ATOM 1334 C C . MET A 1 170 ? -7.521 -3.692 13.464 1.00 87.38 170 MET A C 1
ATOM 1336 O O . MET A 1 170 ? -6.469 -3.359 12.918 1.00 87.38 170 MET A O 1
ATOM 1340 N N . ASP A 1 171 ? -7.860 -4.968 13.643 1.00 87.19 171 ASP A N 1
ATOM 1341 C CA . ASP A 1 171 ? -7.010 -6.070 13.182 1.00 87.19 171 ASP A CA 1
ATOM 1342 C C . ASP A 1 171 ? -6.802 -5.994 11.661 1.00 87.19 171 ASP A C 1
ATOM 1344 O O . ASP A 1 171 ? -5.677 -6.085 11.172 1.00 87.19 171 ASP A O 1
ATOM 1348 N N . ARG A 1 172 ? -7.863 -5.671 10.910 1.00 89.94 172 ARG A N 1
ATOM 1349 C CA . ARG A 1 172 ? -7.780 -5.449 9.456 1.00 89.94 172 ARG A CA 1
ATOM 1350 C C . ARG A 1 172 ? -6.930 -4.231 9.089 1.00 89.94 172 ARG A C 1
ATOM 1352 O O . ARG A 1 172 ? -6.223 -4.255 8.084 1.00 89.94 172 ARG A O 1
ATOM 1359 N N . ILE A 1 173 ? -6.995 -3.156 9.876 1.00 90.69 173 ILE A N 1
ATOM 1360 C CA . ILE A 1 173 ? -6.151 -1.964 9.682 1.00 90.69 173 ILE A CA 1
ATOM 1361 C C . ILE A 1 173 ? -4.675 -2.305 9.925 1.00 90.69 173 ILE A C 1
ATOM 1363 O O . ILE A 1 173 ? -3.802 -1.830 9.191 1.00 90.69 173 ILE A O 1
ATOM 1367 N N . LYS A 1 174 ? -4.385 -3.149 10.920 1.00 89.50 174 LYS A N 1
ATOM 1368 C CA . LYS A 1 174 ? -3.033 -3.640 11.202 1.00 89.50 174 LYS A CA 1
ATOM 1369 C C . LYS A 1 174 ? -2.480 -4.449 10.034 1.00 89.50 174 LYS A C 1
ATOM 1371 O O . LYS A 1 174 ? -1.421 -4.095 9.521 1.00 89.50 174 LYS A O 1
ATOM 1376 N N . GLU A 1 175 ? -3.232 -5.435 9.553 1.00 91.44 175 GLU A N 1
ATOM 1377 C CA . GLU A 1 175 ? -2.872 -6.210 8.356 1.00 91.44 175 GLU A CA 1
ATOM 1378 C C . GLU A 1 175 ? -2.646 -5.302 7.135 1.00 91.44 175 GLU A C 1
ATOM 1380 O O . GLU A 1 175 ? -1.655 -5.443 6.419 1.00 91.44 175 GLU A O 1
ATOM 1385 N N . GLY A 1 176 ? -3.523 -4.314 6.920 1.00 91.81 176 GLY A N 1
ATOM 1386 C CA . GLY A 1 176 ? -3.375 -3.335 5.841 1.00 91.81 176 GLY A CA 1
ATOM 1387 C C . GLY A 1 176 ? -2.088 -2.509 5.945 1.00 91.81 176 GLY A C 1
ATOM 1388 O O . GLY A 1 176 ? -1.446 -2.231 4.934 1.00 91.81 176 GLY A O 1
ATOM 1389 N N . THR A 1 177 ? -1.667 -2.165 7.163 1.00 92.06 177 THR A N 1
ATOM 1390 C CA . THR A 1 177 ? -0.422 -1.416 7.406 1.00 92.06 177 THR A CA 1
ATOM 1391 C C . THR A 1 177 ? 0.824 -2.284 7.185 1.00 92.06 177 THR A C 1
ATOM 1393 O O . THR A 1 177 ? 1.856 -1.785 6.735 1.00 92.06 177 THR A O 1
ATOM 1396 N N . GLU A 1 178 ? 0.739 -3.587 7.459 1.00 91.19 178 GLU A N 1
ATOM 1397 C CA . GLU A 1 178 ? 1.802 -4.555 7.153 1.00 91.19 178 GLU A CA 1
ATOM 1398 C C . GLU A 1 178 ? 1.938 -4.795 5.642 1.00 91.19 178 GLU A C 1
ATOM 1400 O O . GLU A 1 178 ? 3.052 -4.849 5.120 1.00 91.19 178 GLU A O 1
ATOM 1405 N N . ILE A 1 179 ? 0.815 -4.893 4.918 1.00 93.75 179 ILE A N 1
ATOM 1406 C CA . ILE A 1 179 ? 0.803 -4.927 3.445 1.00 93.75 179 ILE A CA 1
ATOM 1407 C C . ILE A 1 179 ? 1.471 -3.668 2.890 1.00 93.75 179 ILE A C 1
ATOM 1409 O O . ILE A 1 179 ? 2.386 -3.778 2.079 1.00 93.75 179 ILE A O 1
ATOM 1413 N N . LEU A 1 180 ? 1.096 -2.492 3.401 1.00 93.38 180 LEU A N 1
ATOM 1414 C CA . LEU A 1 180 ? 1.686 -1.229 2.969 1.00 93.38 180 LEU A CA 1
ATOM 1415 C C . LEU A 1 180 ? 3.209 -1.184 3.172 1.00 93.38 180 LEU A C 1
ATOM 1417 O O . LEU A 1 180 ? 3.926 -0.621 2.349 1.00 93.38 180 LEU A O 1
ATOM 1421 N N . GLY A 1 181 ? 3.714 -1.794 4.248 1.00 92.31 181 GLY A N 1
ATOM 1422 C CA . GLY A 1 181 ? 5.154 -1.932 4.476 1.00 92.31 181 GLY A CA 1
ATOM 1423 C C . GLY A 1 181 ? 5.864 -2.682 3.346 1.00 92.31 181 GLY A C 1
ATOM 1424 O O . GLY A 1 181 ? 6.903 -2.227 2.875 1.00 92.31 181 GLY A O 1
ATOM 1425 N N . ARG A 1 182 ? 5.268 -3.777 2.862 1.00 94.38 182 ARG A N 1
ATOM 1426 C CA . ARG A 1 182 ? 5.795 -4.547 1.722 1.00 94.38 182 ARG A CA 1
ATOM 1427 C C . ARG A 1 182 ? 5.710 -3.770 0.409 1.00 94.38 182 ARG A C 1
ATOM 1429 O O . ARG A 1 182 ? 6.653 -3.802 -0.377 1.00 94.38 182 ARG A O 1
ATOM 1436 N N . ASP A 1 183 ? 4.628 -3.024 0.195 1.00 93.62 183 ASP A N 1
ATOM 1437 C CA . ASP A 1 183 ? 4.479 -2.184 -1.000 1.00 93.62 183 ASP A CA 1
ATOM 1438 C C . ASP A 1 183 ? 5.575 -1.108 -1.067 1.00 93.62 183 ASP A C 1
ATOM 1440 O O . ASP A 1 183 ? 6.134 -0.848 -2.134 1.00 93.62 183 ASP A O 1
ATOM 1444 N N . ILE A 1 184 ? 5.948 -0.519 0.077 1.00 94.12 184 ILE A N 1
ATOM 1445 C CA . ILE A 1 184 ? 7.069 0.429 0.162 1.00 94.12 184 ILE A CA 1
ATOM 1446 C C . ILE A 1 184 ? 8.385 -0.235 -0.268 1.00 94.12 184 ILE A C 1
ATOM 1448 O O . ILE A 1 184 ? 9.152 0.383 -1.006 1.00 94.12 184 ILE A O 1
ATOM 1452 N N . GLU A 1 185 ? 8.657 -1.469 0.162 1.00 94.31 185 GLU A N 1
ATOM 1453 C CA . GLU A 1 185 ? 9.860 -2.216 -0.241 1.00 94.31 185 GLU A CA 1
ATOM 1454 C C . GLU A 1 185 ? 9.877 -2.483 -1.752 1.00 94.31 185 GLU A C 1
ATOM 1456 O O . GLU A 1 185 ? 10.881 -2.220 -2.413 1.00 94.31 185 GLU A O 1
ATOM 1461 N N . THR A 1 186 ? 8.743 -2.889 -2.329 1.00 95.81 186 THR A N 1
ATOM 1462 C CA . THR A 1 186 ? 8.623 -3.092 -3.783 1.00 95.81 186 THR A CA 1
ATOM 1463 C C . THR A 1 186 ? 8.877 -1.799 -4.566 1.00 95.81 186 THR A C 1
ATOM 1465 O O . THR A 1 186 ? 9.537 -1.817 -5.603 1.00 95.81 186 THR A O 1
ATOM 1468 N N . ILE A 1 187 ? 8.413 -0.643 -4.077 1.00 95.62 187 ILE A N 1
ATOM 1469 C CA . ILE A 1 187 ? 8.683 0.643 -4.741 1.00 95.62 187 ILE A CA 1
ATOM 1470 C C . ILE A 1 187 ? 10.176 1.009 -4.681 1.00 95.62 187 ILE A C 1
ATOM 1472 O O . ILE A 1 187 ? 10.703 1.589 -5.637 1.00 95.62 187 ILE A O 1
ATOM 1476 N N . VAL A 1 188 ? 10.877 0.660 -3.596 1.00 95.00 188 VAL A N 1
ATOM 1477 C CA . VAL A 1 188 ? 12.336 0.837 -3.504 1.00 95.00 188 VAL A CA 1
ATOM 1478 C C . VAL A 1 188 ? 13.042 0.007 -4.579 1.00 95.00 188 VAL A C 1
ATOM 1480 O O . VAL A 1 188 ? 13.915 0.535 -5.269 1.00 95.00 188 VAL A O 1
ATOM 1483 N N . GLU A 1 189 ? 12.637 -1.249 -4.773 1.00 96.62 189 GLU A N 1
ATOM 1484 C CA . GLU A 1 189 ? 13.186 -2.114 -5.825 1.00 96.62 189 GLU A CA 1
ATOM 1485 C C . GLU A 1 189 ? 12.929 -1.538 -7.225 1.00 96.62 189 GLU A C 1
ATOM 1487 O O . GLU A 1 189 ? 13.863 -1.410 -8.018 1.00 96.62 189 GLU A O 1
ATOM 1492 N N . ILE A 1 190 ? 11.697 -1.098 -7.510 1.00 96.38 190 ILE A N 1
ATOM 1493 C CA . ILE A 1 190 ? 11.343 -0.452 -8.787 1.00 96.38 190 ILE A CA 1
ATOM 1494 C C . ILE A 1 190 ? 12.207 0.791 -9.031 1.00 96.38 190 ILE A C 1
ATOM 1496 O O . ILE A 1 190 ? 12.713 0.986 -10.135 1.00 96.38 190 ILE A O 1
ATOM 1500 N N . SER A 1 191 ? 12.404 1.621 -8.006 1.00 96.38 191 SER A N 1
ATOM 1501 C CA . SER A 1 191 ? 13.231 2.829 -8.113 1.00 96.38 191 SER A CA 1
ATOM 1502 C C . SER A 1 191 ? 14.686 2.486 -8.446 1.00 96.38 191 SER A C 1
ATOM 1504 O O . SER A 1 191 ? 15.298 3.166 -9.265 1.00 96.38 191 SER A O 1
ATOM 1506 N N . SER A 1 192 ? 15.224 1.407 -7.866 1.00 96.56 192 SER A N 1
ATOM 1507 C CA . SER A 1 192 ? 16.574 0.919 -8.170 1.00 96.56 192 SER A CA 1
ATOM 1508 C C . SER A 1 192 ? 16.705 0.433 -9.615 1.00 96.56 192 SER A C 1
ATOM 1510 O O . SER A 1 192 ? 17.707 0.722 -10.264 1.00 96.56 192 SER A O 1
ATOM 1512 N N . VAL A 1 193 ? 15.703 -0.286 -10.130 1.00 97.50 193 VAL A N 1
ATOM 1513 C CA . VAL A 1 193 ? 15.692 -0.752 -11.527 1.00 97.50 193 VAL A CA 1
ATOM 1514 C C . VAL A 1 193 ? 15.613 0.432 -12.491 1.00 97.50 193 VAL A C 1
ATOM 1516 O O . VAL A 1 193 ? 16.331 0.471 -13.484 1.00 97.50 193 VAL A O 1
ATOM 1519 N N . LEU A 1 194 ? 14.779 1.433 -12.202 1.00 97.12 194 LEU A N 1
ATOM 1520 C CA . LEU A 1 194 ? 14.680 2.635 -13.035 1.00 97.12 194 LEU A CA 1
ATOM 1521 C C . LEU A 1 194 ? 15.992 3.429 -13.074 1.00 97.12 194 LEU A C 1
ATOM 1523 O O . LEU A 1 194 ? 16.372 3.932 -14.129 1.00 97.12 194 LEU A O 1
ATOM 1527 N N . ASP A 1 195 ? 16.693 3.518 -11.948 1.00 96.44 195 ASP A N 1
ATOM 1528 C CA . ASP A 1 195 ? 18.005 4.161 -11.848 1.00 96.44 195 ASP A CA 1
ATOM 1529 C C . ASP A 1 195 ? 19.083 3.413 -12.663 1.00 96.44 195 ASP A C 1
ATOM 1531 O O . ASP A 1 195 ? 19.934 4.030 -13.304 1.00 96.44 195 ASP A O 1
ATOM 1535 N N . GLU A 1 196 ? 19.017 2.079 -12.720 1.00 97.12 196 GLU A N 1
ATOM 1536 C CA . GLU A 1 196 ? 19.852 1.270 -13.616 1.00 97.12 196 GLU A CA 1
ATOM 1537 C C . GLU A 1 196 ? 19.528 1.521 -15.094 1.00 97.12 196 GLU A C 1
ATOM 1539 O O . GLU A 1 196 ? 20.439 1.807 -15.872 1.00 97.12 196 GLU A O 1
ATOM 1544 N N . ILE A 1 197 ? 18.244 1.535 -15.469 1.00 96.69 197 ILE A N 1
ATOM 1545 C CA . ILE A 1 197 ? 17.821 1.850 -16.843 1.00 96.69 197 ILE A CA 1
ATOM 1546 C C . ILE A 1 197 ? 18.292 3.257 -17.233 1.00 96.69 197 ILE A C 1
ATOM 1548 O O . ILE A 1 197 ? 18.759 3.458 -18.350 1.00 96.69 197 ILE A O 1
ATOM 1552 N N . SER A 1 198 ? 18.206 4.234 -16.327 1.00 96.38 198 SER A N 1
ATOM 1553 C CA . SER A 1 198 ? 18.684 5.600 -16.578 1.00 96.38 198 SER A CA 1
ATOM 1554 C C . SER A 1 198 ? 20.175 5.625 -16.946 1.00 96.38 198 SER A C 1
ATOM 1556 O O . SER A 1 198 ? 20.554 6.242 -17.945 1.00 96.38 198 SER A O 1
ATOM 1558 N N . ARG A 1 199 ? 21.013 4.874 -16.217 1.00 95.31 199 ARG A N 1
ATOM 1559 C CA . ARG A 1 199 ? 22.440 4.715 -16.544 1.00 95.31 199 ARG A CA 1
ATOM 1560 C C . ARG A 1 199 ? 22.658 4.040 -17.897 1.00 95.31 199 ARG A C 1
ATOM 1562 O O . ARG A 1 199 ? 23.464 4.522 -18.689 1.00 95.31 199 ARG A O 1
ATOM 1569 N N . GLU A 1 200 ? 21.932 2.963 -18.190 1.00 95.62 200 GLU A N 1
ATOM 1570 C CA . GLU A 1 200 ? 22.038 2.274 -19.485 1.00 95.62 200 GLU A CA 1
ATOM 1571 C C . GLU A 1 200 ? 21.671 3.200 -20.657 1.00 95.62 200 GLU A C 1
ATOM 1573 O O . GLU A 1 200 ? 22.327 3.193 -21.701 1.00 95.62 200 GLU A O 1
ATOM 1578 N N . GLN A 1 201 ? 20.656 4.052 -20.488 1.00 93.69 201 GLN A N 1
ATOM 1579 C CA . GLN A 1 201 ? 20.263 5.037 -21.499 1.00 93.69 201 GLN A CA 1
ATOM 1580 C C . GLN A 1 201 ? 21.389 6.049 -21.768 1.00 93.69 201 GLN A C 1
ATOM 1582 O O . GLN A 1 201 ? 21.632 6.398 -22.927 1.00 93.69 201 GLN A O 1
ATOM 1587 N N . GLU A 1 202 ? 22.117 6.495 -20.738 1.00 92.75 202 GLU A N 1
ATOM 1588 C CA . GLU A 1 202 ? 23.287 7.369 -20.907 1.00 92.75 202 GLU A CA 1
ATOM 1589 C C . GLU A 1 202 ? 24.422 6.694 -21.690 1.00 92.75 202 GLU A C 1
ATOM 1591 O O . GLU A 1 202 ? 25.050 7.327 -22.550 1.00 92.75 202 GLU A O 1
ATOM 1596 N N . GLU A 1 203 ? 24.679 5.408 -21.436 1.00 94.56 203 GLU A N 1
ATOM 1597 C CA . GLU A 1 203 ? 25.661 4.632 -22.199 1.00 94.56 203 GLU A CA 1
ATOM 1598 C C . GLU A 1 203 ? 25.263 4.524 -23.673 1.00 94.56 203 GLU A C 1
ATOM 1600 O O . GLU A 1 203 ? 26.082 4.800 -24.557 1.00 94.56 203 GLU A O 1
ATOM 1605 N N . ILE A 1 204 ? 23.988 4.243 -23.952 1.00 94.50 204 ILE A N 1
ATOM 1606 C CA . ILE A 1 204 ? 23.471 4.159 -25.322 1.00 94.50 204 ILE A CA 1
ATOM 1607 C C . ILE A 1 204 ? 23.602 5.505 -26.046 1.00 94.50 204 ILE A C 1
ATOM 1609 O O . ILE A 1 204 ? 24.041 5.544 -27.197 1.00 94.50 204 ILE A O 1
ATOM 1613 N N . VAL A 1 205 ? 23.319 6.629 -25.380 1.00 94.25 205 VAL A N 1
ATOM 1614 C CA . VAL A 1 205 ? 23.554 7.969 -25.949 1.00 94.25 205 VAL A CA 1
ATOM 1615 C C . VAL A 1 205 ? 25.028 8.166 -26.323 1.00 94.25 205 VAL A C 1
ATOM 1617 O O . VAL A 1 205 ? 25.339 8.764 -27.359 1.00 94.25 205 VAL A O 1
ATOM 1620 N N . ASN A 1 206 ? 25.965 7.648 -25.529 1.00 92.88 206 ASN A N 1
ATOM 1621 C CA . ASN A 1 206 ? 27.388 7.718 -25.859 1.00 92.88 206 ASN A CA 1
ATOM 1622 C C . ASN A 1 206 ? 27.771 6.815 -27.040 1.00 92.88 206 ASN A C 1
ATOM 1624 O O . ASN A 1 206 ? 28.574 7.232 -27.882 1.00 92.88 206 ASN A O 1
ATOM 1628 N N . ASP A 1 207 ? 27.175 5.633 -27.168 1.00 93.94 207 ASP A N 1
ATOM 1629 C CA . ASP A 1 207 ? 27.371 4.777 -28.340 1.00 93.94 207 ASP A CA 1
ATOM 1630 C C . ASP A 1 207 ? 26.784 5.396 -29.618 1.00 93.94 207 ASP A C 1
ATOM 1632 O O . ASP A 1 207 ? 27.408 5.345 -30.683 1.00 93.94 207 ASP A O 1
ATOM 1636 N N . ILE A 1 208 ? 25.665 6.113 -29.517 1.00 93.88 208 ILE A N 1
ATOM 1637 C CA . ILE A 1 208 ? 25.102 6.882 -30.634 1.00 93.88 208 ILE A CA 1
ATOM 1638 C C . ILE A 1 208 ? 26.055 8.007 -31.075 1.00 93.88 208 ILE A C 1
ATOM 1640 O O . ILE A 1 208 ? 26.259 8.215 -32.276 1.00 93.88 208 ILE A O 1
ATOM 1644 N N . LYS A 1 209 ? 26.740 8.687 -30.143 1.00 90.75 209 LYS A N 1
ATOM 1645 C CA . LYS A 1 209 ? 27.792 9.664 -30.505 1.00 90.75 209 LYS A CA 1
ATOM 1646 C C . LYS A 1 209 ? 28.921 9.013 -31.312 1.00 90.75 209 LYS A C 1
ATOM 1648 O O . LYS A 1 209 ? 29.454 9.637 -32.233 1.00 90.75 209 LYS A O 1
ATOM 1653 N N . ARG A 1 210 ? 29.278 7.756 -31.015 1.00 92.44 210 ARG A N 1
ATOM 1654 C CA . ARG A 1 210 ? 30.273 6.999 -31.797 1.00 92.44 210 ARG A CA 1
ATOM 1655 C C . ARG A 1 210 ? 29.767 6.693 -33.210 1.00 92.44 210 ARG A C 1
ATOM 1657 O O . ARG A 1 210 ? 30.543 6.837 -34.157 1.00 92.44 210 ARG A O 1
ATOM 1664 N N . LEU A 1 211 ? 28.481 6.364 -33.380 1.00 91.44 211 LEU A N 1
ATOM 1665 C CA . LEU A 1 211 ? 27.853 6.205 -34.703 1.00 91.44 211 LEU A CA 1
ATOM 1666 C C . LEU A 1 211 ? 27.931 7.493 -35.533 1.00 91.44 211 LEU A C 1
ATOM 1668 O O . LEU A 1 211 ? 28.307 7.445 -36.707 1.00 91.44 211 LEU A O 1
ATOM 1672 N N . ASN A 1 212 ? 27.685 8.652 -34.918 1.00 91.25 212 ASN A N 1
ATOM 1673 C CA . ASN A 1 212 ? 27.871 9.949 -35.579 1.00 91.25 212 ASN A CA 1
ATOM 1674 C C . ASN A 1 212 ? 29.335 10.171 -36.020 1.00 91.25 212 ASN A C 1
ATOM 1676 O O . ASN A 1 212 ? 29.605 10.699 -37.104 1.00 91.25 212 ASN A O 1
ATOM 1680 N N . GLY A 1 213 ? 30.306 9.679 -35.243 1.00 91.94 213 GLY A N 1
ATOM 1681 C CA . GLY A 1 213 ? 31.714 9.628 -35.648 1.00 91.94 213 GLY A CA 1
ATOM 1682 C C . GLY A 1 213 ? 31.962 8.780 -36.906 1.00 91.94 213 GLY A C 1
ATOM 1683 O O . GLY A 1 213 ? 32.710 9.198 -37.797 1.00 91.94 213 GLY A O 1
ATOM 1684 N N . ILE A 1 214 ? 31.301 7.624 -37.025 1.00 92.94 214 ILE A N 1
ATOM 1685 C CA . ILE A 1 214 ? 31.364 6.760 -38.218 1.00 92.94 214 ILE A CA 1
ATOM 1686 C C . ILE A 1 214 ? 30.742 7.462 -39.430 1.00 92.94 214 ILE A C 1
ATOM 1688 O O . ILE A 1 214 ? 31.341 7.458 -40.509 1.00 92.94 214 ILE A O 1
ATOM 1692 N N . ALA A 1 215 ? 29.595 8.126 -39.261 1.00 94.69 215 ALA A N 1
ATOM 1693 C CA . ALA A 1 215 ? 28.975 8.920 -40.321 1.00 94.69 215 ALA A CA 1
ATOM 1694 C C . ALA A 1 215 ? 29.940 9.988 -40.861 1.00 94.69 215 ALA A C 1
ATOM 1696 O O . ALA A 1 215 ? 30.089 10.137 -42.080 1.00 94.69 215 ALA A O 1
ATOM 1697 N N . LEU A 1 216 ? 30.661 10.686 -39.976 1.00 94.25 216 LEU A N 1
ATOM 1698 C CA . LEU A 1 216 ? 31.671 11.671 -40.365 1.00 94.25 216 LEU A CA 1
ATOM 1699 C C . LEU A 1 216 ? 32.857 11.033 -41.108 1.00 94.25 216 LEU A C 1
ATOM 1701 O O . LEU A 1 216 ? 33.349 11.600 -42.089 1.00 94.25 216 LEU A O 1
ATOM 1705 N N . ALA A 1 217 ? 33.317 9.859 -40.672 1.00 95.12 217 ALA A N 1
ATOM 1706 C CA . ALA A 1 217 ? 34.385 9.122 -41.346 1.00 95.12 217 ALA A CA 1
ATOM 1707 C C . ALA A 1 217 ? 33.972 8.682 -42.763 1.00 95.12 217 ALA A C 1
ATOM 1709 O O . ALA A 1 217 ? 34.739 8.878 -43.708 1.00 95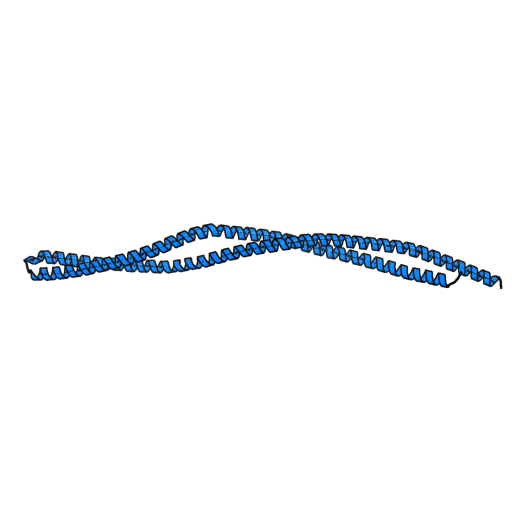.12 217 ALA A O 1
ATOM 1710 N N . LEU A 1 218 ? 32.743 8.183 -42.939 1.00 94.69 218 LEU A N 1
ATOM 1711 C CA . LEU A 1 218 ? 32.182 7.828 -44.248 1.00 94.69 218 LEU A CA 1
ATOM 1712 C C . LEU A 1 218 ? 32.079 9.038 -45.181 1.00 94.69 218 LEU A C 1
ATOM 1714 O O . LEU A 1 218 ? 32.416 8.936 -46.362 1.00 94.69 218 LEU A O 1
ATOM 1718 N N . LYS A 1 219 ? 31.690 10.205 -44.653 1.00 94.88 219 LYS A N 1
ATOM 1719 C CA . LYS A 1 219 ? 31.673 11.459 -45.420 1.00 94.88 219 LYS A CA 1
ATOM 1720 C C . LYS A 1 219 ? 33.070 11.817 -45.931 1.00 94.88 219 LYS A C 1
ATOM 1722 O O . LYS A 1 219 ? 33.246 12.043 -47.127 1.00 94.88 219 LYS A O 1
ATOM 1727 N N . LYS A 1 220 ? 34.076 11.793 -45.047 1.00 94.50 220 LYS A N 1
ATOM 1728 C CA . LYS A 1 220 ? 35.484 12.041 -45.412 1.00 94.50 220 LYS A CA 1
ATOM 1729 C C . LYS A 1 220 ? 35.994 11.028 -46.441 1.00 94.50 220 LYS A C 1
ATOM 1731 O O . LYS A 1 220 ? 36.701 11.409 -47.374 1.00 94.50 220 LYS A O 1
ATOM 1736 N N . PHE A 1 221 ? 35.624 9.756 -46.298 1.00 94.19 221 PHE A N 1
ATOM 1737 C CA . PHE A 1 221 ? 35.965 8.707 -47.257 1.00 94.19 221 PHE A CA 1
ATOM 1738 C C . PHE A 1 221 ? 35.346 8.972 -48.634 1.00 94.19 221 PHE A C 1
ATOM 1740 O O . PHE A 1 221 ? 36.041 8.878 -49.646 1.00 94.19 221 PHE A O 1
ATOM 1747 N N . ALA A 1 222 ? 34.079 9.383 -48.691 1.00 94.81 222 ALA A N 1
ATOM 1748 C CA . ALA A 1 222 ? 33.427 9.741 -49.944 1.00 94.81 222 ALA A CA 1
ATOM 1749 C C . ALA A 1 222 ? 34.084 10.958 -50.622 1.00 94.81 222 ALA A C 1
ATOM 1751 O O . ALA A 1 222 ? 34.282 10.955 -51.838 1.00 94.81 222 ALA A O 1
ATOM 1752 N N . ASP A 1 223 ? 34.484 11.972 -49.853 1.00 93.62 223 ASP A N 1
ATOM 1753 C CA . ASP A 1 223 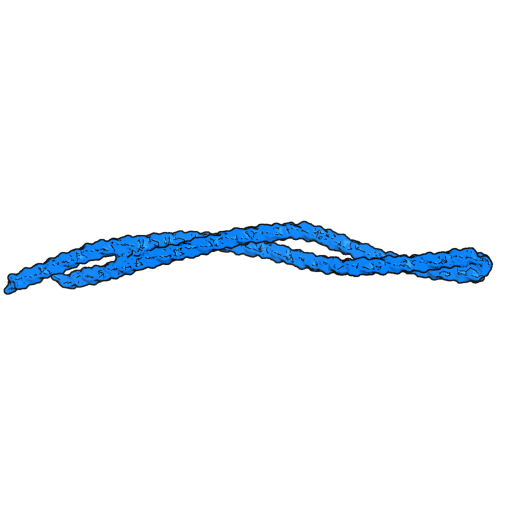? 35.199 13.138 -50.387 1.00 93.62 223 ASP A CA 1
ATOM 1754 C C . ASP A 1 223 ? 36.611 12.773 -50.886 1.00 93.62 223 ASP A C 1
ATOM 1756 O O . ASP A 1 223 ? 37.087 13.301 -51.895 1.00 93.62 223 ASP A O 1
ATOM 1760 N N . MET A 1 224 ? 37.283 11.817 -50.236 1.00 94.50 224 MET A N 1
ATOM 1761 C CA . MET A 1 224 ? 38.537 11.239 -50.728 1.00 94.50 224 MET A CA 1
ATOM 1762 C C . MET A 1 224 ? 38.338 10.467 -52.040 1.00 94.50 224 MET A C 1
ATOM 1764 O O . MET A 1 224 ? 39.099 10.684 -52.982 1.00 94.50 224 MET A O 1
ATOM 1768 N N . GLN A 1 225 ? 37.298 9.630 -52.138 1.00 93.44 225 GLN A N 1
ATOM 1769 C CA . GLN A 1 225 ? 36.937 8.938 -53.381 1.00 93.44 225 GLN A CA 1
ATOM 1770 C C . GLN A 1 225 ? 36.608 9.932 -54.499 1.00 93.44 225 GLN A C 1
ATOM 1772 O O . GLN A 1 225 ? 36.940 9.680 -55.649 1.00 93.44 225 GLN A O 1
ATOM 1777 N N . ASP A 1 226 ? 35.985 11.078 -54.206 1.00 93.25 226 ASP A N 1
ATOM 1778 C CA . ASP A 1 226 ? 35.722 12.107 -55.222 1.00 93.25 226 ASP A CA 1
ATOM 1779 C C . ASP A 1 226 ? 37.012 12.669 -55.836 1.00 93.25 226 ASP A C 1
ATOM 1781 O O . ASP A 1 226 ? 37.099 12.822 -57.056 1.00 93.25 226 ASP A O 1
ATOM 1785 N N . ARG A 1 227 ? 38.034 12.919 -55.006 1.00 92.62 227 ARG A N 1
ATOM 1786 C CA . ARG A 1 227 ? 39.365 13.338 -55.475 1.00 92.62 227 ARG A CA 1
ATOM 1787 C C . ARG A 1 227 ? 40.032 12.248 -56.310 1.00 92.62 227 ARG A C 1
ATOM 1789 O O . ARG A 1 227 ? 40.430 12.517 -57.440 1.00 92.62 227 ARG A O 1
ATOM 1796 N N . TYR A 1 228 ? 40.049 11.017 -55.804 1.00 91.69 228 TYR A N 1
ATOM 1797 C CA . TYR A 1 228 ? 40.613 9.870 -56.518 1.00 91.69 228 TYR A CA 1
ATOM 1798 C C . TYR A 1 228 ? 39.923 9.627 -57.871 1.00 91.69 228 TYR A C 1
ATOM 1800 O O . TYR A 1 228 ? 40.582 9.426 -58.886 1.00 91.69 228 TYR A O 1
ATOM 1808 N N . ASN A 1 229 ? 38.592 9.731 -57.918 1.00 92.94 229 ASN A N 1
ATOM 1809 C CA . ASN A 1 229 ? 37.811 9.606 -59.148 1.00 92.94 229 ASN A CA 1
ATOM 1810 C C . ASN A 1 229 ? 38.179 10.677 -60.182 1.00 92.94 229 ASN A C 1
ATOM 1812 O O . ASN A 1 229 ? 38.285 10.370 -61.368 1.00 92.94 229 ASN A O 1
ATOM 1816 N N . LYS A 1 230 ? 38.396 11.928 -59.753 1.00 92.62 230 LYS A N 1
ATOM 1817 C CA . LYS A 1 230 ? 38.836 13.018 -60.640 1.00 92.62 230 LYS A CA 1
ATOM 1818 C C . LYS A 1 230 ? 40.226 12.753 -61.219 1.00 92.62 230 LYS A C 1
ATOM 1820 O O . LYS A 1 230 ? 40.427 12.953 -62.418 1.00 92.62 230 LYS A O 1
ATOM 1825 N N . GLU A 1 231 ? 41.158 12.280 -60.396 1.00 92.31 231 GLU A N 1
ATOM 1826 C CA . GLU A 1 231 ? 42.514 11.918 -60.826 1.00 92.31 231 GLU A CA 1
ATOM 1827 C C . GLU A 1 231 ? 42.499 10.737 -61.801 1.00 92.31 231 GLU A C 1
ATOM 1829 O O . GLU A 1 231 ? 43.047 10.840 -62.899 1.00 92.31 231 GLU A O 1
ATOM 1834 N N . LEU A 1 232 ? 41.799 9.651 -61.460 1.00 91.56 232 LEU A N 1
ATOM 1835 C CA . LEU A 1 232 ? 41.679 8.468 -62.310 1.00 91.56 232 LEU A CA 1
ATOM 1836 C C . LEU A 1 232 ? 40.998 8.795 -63.647 1.00 91.56 232 LEU A C 1
ATOM 1838 O O . LEU A 1 232 ? 41.458 8.353 -64.696 1.00 91.56 232 LEU A O 1
ATOM 1842 N N . ALA A 1 233 ? 39.951 9.627 -63.643 1.00 93.06 233 ALA A N 1
ATOM 1843 C CA . ALA A 1 233 ? 39.316 10.107 -64.870 1.00 93.06 233 ALA A CA 1
ATOM 1844 C C . ALA A 1 233 ? 40.266 10.962 -65.730 1.00 93.06 233 ALA A C 1
ATOM 1846 O O . ALA A 1 233 ? 40.192 10.928 -66.960 1.00 93.06 233 ALA A O 1
ATOM 1847 N N . SER A 1 234 ? 41.159 11.741 -65.111 1.00 92.75 234 SER A N 1
ATOM 1848 C CA . SER A 1 234 ? 42.215 12.471 -65.824 1.00 92.75 234 SER A CA 1
ATOM 1849 C C . SER A 1 234 ? 43.222 11.511 -66.467 1.00 92.75 234 SER A C 1
ATOM 1851 O O . SER A 1 234 ? 43.476 11.602 -67.667 1.00 92.75 234 SER A O 1
ATOM 1853 N N . LEU A 1 235 ? 43.715 10.531 -65.704 1.00 89.25 235 LEU A N 1
ATOM 1854 C CA . LEU A 1 235 ? 44.620 9.478 -66.177 1.00 89.25 235 LEU A CA 1
ATOM 1855 C C . LEU A 1 235 ? 44.026 8.679 -67.340 1.00 89.25 235 LEU A C 1
ATOM 1857 O O . LEU A 1 235 ? 44.688 8.514 -68.359 1.00 89.25 235 LEU A O 1
ATOM 1861 N N . ILE A 1 236 ? 42.767 8.246 -67.236 1.00 89.62 236 ILE A N 1
ATOM 1862 C CA . ILE A 1 236 ? 42.069 7.541 -68.322 1.00 89.62 236 ILE A CA 1
ATOM 1863 C C . ILE A 1 236 ? 42.004 8.413 -69.581 1.00 89.62 236 ILE A C 1
ATOM 1865 O O . ILE A 1 236 ? 42.287 7.920 -70.669 1.00 89.62 236 ILE A O 1
ATOM 1869 N N . ARG A 1 237 ? 41.683 9.710 -69.456 1.00 89.88 237 ARG A N 1
ATOM 1870 C CA . ARG A 1 237 ? 41.661 10.633 -70.605 1.00 89.88 237 ARG A CA 1
ATOM 1871 C C . ARG A 1 237 ? 43.034 10.777 -71.263 1.00 89.88 237 ARG A C 1
ATOM 1873 O O . ARG A 1 237 ? 43.108 10.776 -72.490 1.00 89.88 237 ARG A O 1
ATOM 1880 N N . MET A 1 238 ? 44.105 10.868 -70.472 1.00 89.12 238 MET A N 1
ATOM 1881 C CA . MET A 1 238 ? 45.474 10.906 -70.998 1.00 89.12 238 MET A CA 1
ATOM 1882 C C . MET A 1 238 ? 45.832 9.607 -71.728 1.00 89.12 238 MET A C 1
ATOM 1884 O O . MET A 1 238 ? 46.266 9.669 -72.872 1.00 89.12 238 MET A O 1
ATOM 1888 N N . LEU A 1 239 ? 45.553 8.447 -71.124 1.00 86.19 239 LEU A N 1
ATOM 1889 C CA . LEU A 1 239 ? 45.807 7.128 -71.716 1.00 86.19 239 LEU A CA 1
ATOM 1890 C C . LEU A 1 239 ? 45.057 6.910 -73.035 1.00 86.19 239 LEU A C 1
ATOM 1892 O O . LEU A 1 239 ? 45.621 6.387 -73.991 1.00 86.19 239 LEU A O 1
ATOM 1896 N N . VAL A 1 240 ? 43.785 7.314 -73.098 1.00 87.56 240 VAL A N 1
ATOM 1897 C CA . VAL A 1 240 ? 42.979 7.244 -74.328 1.00 87.56 240 VAL A CA 1
ATOM 1898 C C . VAL A 1 240 ? 43.577 8.136 -75.418 1.00 87.56 240 VAL A C 1
ATOM 1900 O O . VAL A 1 240 ? 43.683 7.705 -76.564 1.00 87.56 240 VAL A O 1
ATOM 1903 N N . SER A 1 241 ? 43.989 9.358 -75.069 1.00 87.00 241 SER A N 1
ATOM 1904 C CA . SER A 1 241 ? 44.629 10.299 -75.999 1.00 87.00 241 SER A CA 1
ATOM 1905 C C . SER A 1 241 ? 45.961 9.765 -76.537 1.00 87.00 241 SER A C 1
ATOM 1907 O O . SER A 1 241 ? 46.219 9.825 -77.737 1.00 87.00 241 SER A O 1
ATOM 1909 N N . GLU A 1 242 ? 46.793 9.195 -75.666 1.00 85.50 242 GLU A N 1
ATOM 1910 C CA . GLU A 1 242 ? 48.085 8.605 -76.022 1.00 85.50 242 GLU A CA 1
ATOM 1911 C C . GLU A 1 242 ? 47.917 7.366 -76.913 1.00 85.50 242 GLU A C 1
ATOM 1913 O O . GLU A 1 242 ? 48.547 7.273 -77.964 1.00 85.50 242 GLU A O 1
ATOM 1918 N N . TYR A 1 243 ? 46.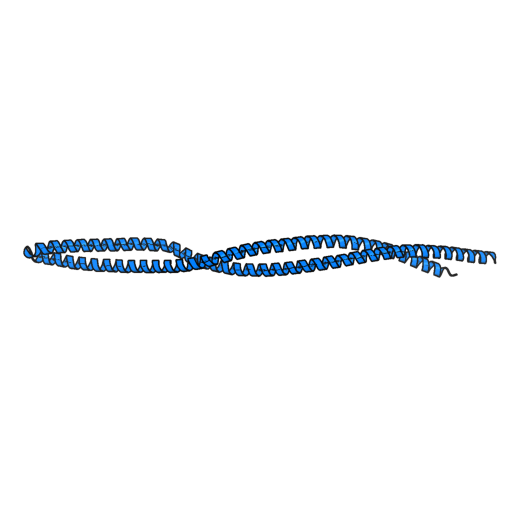974 6.478 -76.576 1.00 84.44 243 TYR A N 1
ATOM 1919 C CA . TYR A 1 243 ? 46.619 5.333 -77.418 1.00 84.44 243 TYR A CA 1
ATOM 1920 C C . TYR A 1 243 ? 46.110 5.759 -78.805 1.00 84.44 243 TYR A C 1
ATOM 1922 O O . TYR A 1 243 ? 46.494 5.165 -79.811 1.00 84.44 243 TYR A O 1
ATOM 1930 N N . ALA A 1 244 ? 45.277 6.803 -78.886 1.00 84.00 244 ALA A N 1
ATOM 1931 C CA . ALA A 1 244 ? 44.788 7.327 -80.161 1.00 84.00 244 ALA A CA 1
ATOM 1932 C C . ALA A 1 244 ? 45.925 7.882 -81.041 1.00 84.00 244 ALA A C 1
ATOM 1934 O O . ALA A 1 244 ? 45.929 7.649 -82.251 1.00 84.00 244 ALA A O 1
ATOM 1935 N N . LYS A 1 245 ? 46.913 8.562 -80.440 1.00 84.19 245 LYS A N 1
ATOM 1936 C CA . LYS A 1 245 ? 48.117 9.033 -81.145 1.00 84.19 245 LYS A CA 1
ATOM 1937 C C . LYS A 1 245 ? 48.986 7.878 -81.647 1.00 84.19 245 LYS A C 1
ATOM 1939 O O . LYS A 1 245 ? 49.351 7.890 -82.818 1.00 84.19 245 LYS A O 1
ATOM 1944 N N . GLU A 1 246 ? 49.254 6.865 -80.813 1.00 82.38 246 GLU A N 1
ATOM 1945 C CA . GLU A 1 246 ? 49.999 5.658 -81.220 1.00 82.38 246 GLU A CA 1
ATOM 1946 C C . GLU A 1 246 ? 49.344 4.979 -82.439 1.00 82.38 246 GLU A C 1
ATOM 1948 O O . GLU A 1 246 ? 50.029 4.612 -83.392 1.00 82.38 246 GLU A O 1
ATOM 1953 N N . GLN A 1 247 ? 48.012 4.842 -82.446 1.00 79.94 247 GLN A N 1
ATOM 1954 C CA . GLN A 1 247 ? 47.278 4.239 -83.568 1.00 79.94 247 GLN A CA 1
ATOM 1955 C C . GLN A 1 247 ? 47.354 5.084 -84.851 1.00 79.94 247 GLN A C 1
ATOM 1957 O O . GLN A 1 247 ? 47.526 4.527 -85.935 1.00 79.94 247 GLN A O 1
ATOM 1962 N N . MET A 1 248 ? 47.274 6.417 -84.751 1.00 77.81 248 MET A N 1
ATOM 1963 C CA . MET A 1 248 ? 47.452 7.317 -85.901 1.00 77.81 248 MET A CA 1
ATOM 1964 C C . MET A 1 248 ? 48.868 7.242 -86.489 1.00 77.81 248 MET A C 1
ATOM 1966 O O . MET A 1 248 ? 49.023 7.216 -87.708 1.00 77.81 248 MET A O 1
ATOM 1970 N N . GLU A 1 249 ? 49.905 7.174 -85.652 1.00 78.19 249 GLU A N 1
ATOM 1971 C CA . GLU A 1 249 ? 51.293 7.030 -86.112 1.00 78.19 249 GLU A CA 1
ATOM 1972 C C . GLU A 1 249 ? 51.563 5.672 -86.771 1.00 78.19 249 GLU A C 1
ATOM 1974 O O . GLU A 1 249 ? 52.300 5.612 -87.757 1.00 78.19 249 GLU A O 1
ATOM 1979 N N . LEU A 1 250 ? 50.952 4.590 -86.272 1.00 74.38 250 LEU A N 1
ATOM 1980 C CA . LEU A 1 250 ? 50.986 3.285 -86.939 1.00 74.38 250 LEU A CA 1
ATOM 1981 C C . LEU A 1 250 ? 50.242 3.308 -88.281 1.00 74.38 250 LEU A C 1
ATOM 1983 O O . LEU A 1 250 ? 50.735 2.733 -89.245 1.00 74.38 250 LEU A O 1
ATOM 1987 N N . SER A 1 251 ? 49.099 3.995 -88.364 1.00 69.19 251 SER A N 1
ATOM 1988 C CA . SER A 1 251 ? 48.323 4.123 -89.604 1.00 69.19 251 SER A CA 1
ATOM 1989 C C . SER A 1 251 ? 49.008 4.987 -90.669 1.00 69.19 251 SER A C 1
ATOM 1991 O O . SER A 1 251 ? 48.717 4.808 -91.844 1.00 69.19 251 SER A O 1
ATOM 1993 N N . ASN A 1 252 ? 49.891 5.912 -90.278 1.00 67.50 252 ASN A N 1
ATOM 1994 C CA . ASN A 1 252 ? 50.665 6.764 -91.193 1.00 67.50 252 ASN A CA 1
ATOM 1995 C C . ASN A 1 252 ? 52.005 6.136 -91.636 1.00 67.50 252 ASN A C 1
ATOM 1997 O O . ASN A 1 252 ? 52.707 6.719 -92.460 1.00 67.50 252 ASN A O 1
ATOM 2001 N N . LYS A 1 253 ? 52.396 4.988 -91.062 1.00 57.97 253 LYS A N 1
ATOM 2002 C CA . LYS A 1 253 ? 53.620 4.232 -91.402 1.00 57.97 253 LYS A CA 1
ATOM 2003 C C . LYS A 1 253 ? 53.365 3.017 -92.309 1.00 57.97 253 LYS A C 1
ATOM 2005 O O . LYS A 1 253 ? 54.316 2.293 -92.605 1.00 57.97 253 LYS A O 1
ATOM 2010 N N . VAL A 1 254 ? 52.117 2.799 -92.723 1.00 48.44 254 VAL A N 1
ATOM 2011 C CA . VAL A 1 254 ? 51.672 1.786 -93.699 1.00 48.44 254 VAL A CA 1
ATOM 2012 C C . VAL A 1 254 ? 51.268 2.501 -94.979 1.00 48.44 254 VAL A C 1
ATOM 2014 O O . VAL A 1 254 ? 51.628 1.990 -96.060 1.00 48.44 254 VAL A O 1
#

Sequence (254 aa):
MNIRNIEKASSALAQSVRIKTSSRESSKIISELADQISGQFLENNMMIIENIEKLSQVMKELKRFQMEFLPFFQRFEVFAKEFNTLVENLEYISRISDSIASVAKQTNLVALNASIEAARAGEAGRGFAVVADEIRKMAVQTMDLAKEIKDFNTRVMGQLDTLRDALSVMDRIKEGTEILGRDIETIVEISSVLDEISREQEEIVNDIKRLNGIALALKKFADMQDRYNKELASLIRMLVSEYAKEQMELSNKV

Mean predicted aligned error: 9.44 Å

Foldseek 3Di:
DDVVVLVVLVVVLVVLLVLLVVLLVLLVVLQVVLVVLLVVLVVVLVVLVVVLVVLVVVLVVLVVVLVVCPVVVVVVVVVVVVLVVVVVVLVVLLVVLVVQLVVLVVQLVVLVVQLVVLVVVPPVSPVSNVVSVVSNVVSVVSNVVSVVSNVVSVVVVVVCVVVVVVVVVVVVVVVVSVVSVVVSVVSVVVSVVSVVSSVVSVVVNVVSVVSNVVSVVSNVVSVVSVVVSVVSVVVSVVVVVVVVVVVVVVVVVD

Secondary structure (DSSP, 8-state):
--HHHHHHHHHHHHHHHHHHHHHHHHHHHHHHHHHHHHHHHHHHHHHHHHHHHHHHHHHHHHHHHHHHHHHHHHHHHHHHHHHHHHHHHHHHHHHHHHHHHHHHHHHHHHHHHHHHHHHHTGGGGHHHHHHHHHHHHHHHHHHHHHHHHHHHHHHHHHHHHHHHHHHHHHHHHHHHHHHHHHHHHHHHHHHHHHHHHHHHHHHHHHHHHHHHHHHHHHHHHHHHHHHHHHHHHHHHHHHHHHHHHHHHHHHT--

Radius of gyration: 54.66 Å; Cα contacts (8 Å, |Δi|>4): 149; chains: 1; bounding box: 107×29×166 Å

pLDDT: mean 92.0, std 6.42, range [48.44, 97.75]